Protein AF-A0A6A6N9H5-F1 (afdb_monomer_lite)

Foldseek 3Di:
DLVVVLVPDPDQDPVSLLVQLLVCLVVLVLVSSVVSCVVDPDQALSSLLSNLLSCLVNLNLVVSVVSVVVCVVVVHDHDLSSLLSNLSSLLVVLVVVSLVVSVVVCVVVVPDCAQSNLLSNLSNCLSNVNLVVSVVSLVVHPDHALSSLLSNLQSCLVNLVLVVSVVSVVVCVVVVHAHDLSSLLSNLSSCLSVLVLVVNVVSLVCCCVPRVHDDDPSSLLSNLLSCLSNLVLVVLLVSLVPDDPPALLSCLSSLVSSLVSCLVVVVLPVNVVSLVSCVVNVDLDPSSLVSNLSSCVVVVNVVSNVVSVVSNVVSVRDDFFDWDWDADPNDIDIDGDPDCPGPCSVVVVVVVCVVVCVVVVNDDPPPPDDDD

Radius of gyration: 25.63 Å; chains: 1; bounding box: 60×83×72 Å

Sequence (372 aa):
MARLIFEQLPSKNVICWTTMVSGYANCGELEEARELFERSPVRDVVMWTSMINGYVQFNRFDEAVALFREMQIRRVKPDKFIVVSLLTGCAQTGSLEQGKWIHGFMDENRIPIDCVVGTALIEMYAKCGCVEKALEIFYGLREKDTASWTSIICGLAMNGKTVTALELFSKMKQVGAKPDDITFIGVLSACSHGGLVKEGREFFNSMTKMYHIRPKLEHYGCLIDLLGRAGLLDEAEELIKKIPNEDNAILVPLYGSLLSACRIYKNVAIGKWVAKQLVKIGSSDSSVHTLLANIYASAEKWEDVTKVRRKMKDIGVKKLPGCSSIEVDSIIHEFFAGDPSHSEMGEIYSMLDRLAKPLLGLEKNEIEIEGC

pLDDT: mean 86.25, std 12.49, range [36.53, 98.44]

Structure (mmCIF, N/CA/C/O backbone):
data_AF-A0A6A6N9H5-F1
#
_entry.id   AF-A0A6A6N9H5-F1
#
loop_
_atom_site.group_PDB
_atom_site.id
_atom_site.type_symbol
_atom_site.label_atom_id
_atom_site.label_alt_id
_atom_site.label_comp_id
_atom_site.label_asym_id
_atom_site.label_entity_id
_atom_site.label_seq_id
_atom_site.pdbx_PDB_ins_code
_atom_site.Cartn_x
_atom_site.Cartn_y
_atom_site.Cartn_z
_atom_site.occupancy
_atom_site.B_iso_or_equiv
_atom_site.auth_seq_id
_atom_site.auth_comp_id
_atom_site.auth_asym_id
_atom_site.auth_atom_id
_atom_site.pdbx_PDB_model_num
ATOM 1 N N . MET A 1 1 ? -12.456 5.094 -32.633 1.00 76.00 1 MET A N 1
ATOM 2 C CA . MET A 1 1 ? -11.896 6.112 -33.556 1.00 76.00 1 MET A CA 1
ATOM 3 C C . MET A 1 1 ? -10.392 5.939 -33.769 1.00 76.00 1 ME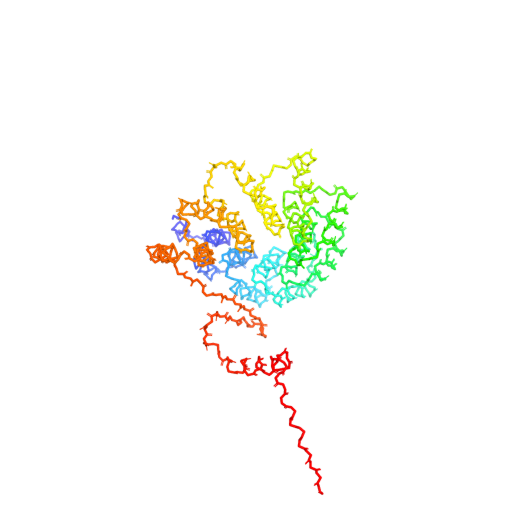T A C 1
ATOM 5 O O . MET A 1 1 ? -9.996 5.751 -34.909 1.00 76.00 1 MET A O 1
ATOM 9 N N . ALA A 1 2 ? -9.562 5.925 -32.714 1.00 83.00 2 ALA A N 1
ATOM 10 C CA . ALA A 1 2 ? -8.099 5.793 -32.838 1.00 83.00 2 ALA A CA 1
ATOM 11 C C . ALA A 1 2 ? -7.640 4.560 -33.647 1.00 83.00 2 ALA A C 1
ATOM 13 O O . ALA A 1 2 ? -6.830 4.700 -34.556 1.00 83.00 2 ALA A O 1
ATOM 14 N N . ARG A 1 3 ? -8.224 3.375 -33.406 1.00 87.25 3 ARG A N 1
ATOM 15 C CA . ARG A 1 3 ? -7.890 2.150 -34.160 1.00 87.25 3 ARG A CA 1
ATOM 16 C C . ARG A 1 3 ? -8.250 2.206 -35.639 1.00 87.25 3 ARG A C 1
ATOM 18 O O . ARG A 1 3 ? -7.471 1.748 -36.459 1.00 87.25 3 ARG A O 1
ATOM 25 N N . LEU A 1 4 ? -9.376 2.822 -35.995 1.00 86.25 4 LEU A N 1
ATOM 26 C CA . LEU A 1 4 ? -9.759 2.992 -37.401 1.00 86.25 4 LEU A CA 1
ATOM 27 C C . LEU A 1 4 ? -8.751 3.876 -38.144 1.00 86.25 4 LEU A C 1
ATOM 29 O O . LEU A 1 4 ? -8.313 3.518 -39.233 1.00 86.25 4 LEU A O 1
ATOM 33 N N . ILE A 1 5 ? -8.342 4.990 -37.527 1.00 86.25 5 ILE A N 1
ATOM 34 C CA . ILE A 1 5 ? -7.313 5.880 -38.083 1.00 86.25 5 ILE A CA 1
ATOM 35 C C . ILE A 1 5 ? -5.992 5.125 -38.217 1.00 86.25 5 ILE A C 1
ATOM 37 O O . ILE A 1 5 ? -5.362 5.178 -39.267 1.00 86.25 5 ILE A O 1
ATOM 41 N N . PHE A 1 6 ? -5.596 4.391 -37.174 1.00 89.38 6 PHE A N 1
ATOM 42 C CA . PHE A 1 6 ? -4.372 3.604 -37.175 1.00 89.38 6 PHE A CA 1
ATOM 43 C C . PHE A 1 6 ? -4.346 2.589 -38.322 1.00 89.38 6 PHE A C 1
ATOM 45 O O . PHE A 1 6 ? -3.386 2.574 -39.090 1.00 89.38 6 PHE A O 1
ATOM 52 N N . GLU A 1 7 ? -5.400 1.788 -38.495 1.00 90.31 7 GLU A N 1
ATOM 53 C CA . GLU A 1 7 ? -5.471 0.792 -39.571 1.00 90.31 7 GLU A CA 1
ATOM 54 C C . GLU A 1 7 ? -5.370 1.438 -40.961 1.00 90.31 7 GLU A C 1
ATOM 56 O O . GLU A 1 7 ? -4.665 0.910 -41.820 1.00 90.31 7 GLU A O 1
ATOM 61 N N . GLN A 1 8 ? -5.947 2.629 -41.145 1.00 89.62 8 GLN A N 1
ATOM 62 C CA . GLN A 1 8 ? -5.904 3.391 -42.399 1.00 89.62 8 GLN A CA 1
ATOM 63 C C . GLN A 1 8 ? -4.557 4.082 -42.686 1.00 89.62 8 GLN A C 1
ATOM 65 O O . GLN A 1 8 ? -4.367 4.590 -43.792 1.00 89.62 8 GLN A O 1
ATOM 70 N N . LEU A 1 9 ? -3.605 4.108 -41.741 1.00 85.75 9 LEU A N 1
ATOM 71 C CA . LEU A 1 9 ? -2.301 4.734 -41.975 1.00 85.75 9 LEU A CA 1
ATOM 72 C C . LEU A 1 9 ? -1.515 3.988 -43.071 1.00 85.75 9 LEU A C 1
ATOM 74 O O . LEU A 1 9 ? -1.264 2.786 -42.901 1.00 85.75 9 LEU A O 1
ATOM 78 N N . PRO A 1 10 ? -1.048 4.687 -44.130 1.00 81.56 10 PRO A N 1
ATOM 79 C CA . PRO A 1 10 ? -0.308 4.082 -45.241 1.00 81.56 10 PRO A CA 1
ATOM 80 C C . PRO A 1 10 ? 1.071 3.554 -44.820 1.00 81.56 10 PRO A C 1
ATOM 82 O O . PRO A 1 10 ? 1.576 2.599 -45.401 1.00 81.56 10 PRO A O 1
ATOM 85 N N . SER A 1 11 ? 1.664 4.132 -43.773 1.00 84.31 11 SER A N 1
ATOM 86 C CA . SER A 1 11 ? 2.881 3.636 -43.131 1.00 84.31 11 SER A CA 1
ATOM 87 C C . SER A 1 11 ? 2.769 3.800 -41.618 1.00 84.31 11 SER A C 1
ATOM 89 O O . SER A 1 11 ? 2.516 4.905 -41.137 1.00 84.31 11 SER A O 1
ATOM 91 N N . LYS A 1 12 ? 2.981 2.718 -40.865 1.00 88.44 12 LYS A N 1
ATOM 92 C CA . LYS A 1 12 ? 2.949 2.710 -39.396 1.00 88.44 12 LYS A CA 1
ATOM 93 C C . LYS A 1 12 ? 4.383 2.603 -38.881 1.00 88.44 12 LYS A C 1
ATOM 95 O O . LYS A 1 12 ? 5.032 1.583 -39.103 1.00 88.44 12 LYS A O 1
ATOM 100 N N . ASN A 1 13 ? 4.888 3.649 -38.232 1.00 86.44 13 ASN A N 1
ATOM 101 C CA . ASN A 1 13 ? 6.206 3.612 -37.592 1.00 86.44 13 ASN A CA 1
ATOM 102 C C . ASN A 1 13 ? 6.103 3.061 -36.156 1.00 86.44 13 ASN A C 1
ATOM 104 O O . ASN A 1 13 ? 5.001 2.858 -35.646 1.00 86.44 13 ASN A O 1
ATOM 108 N N . VAL A 1 14 ? 7.247 2.819 -35.506 1.00 86.44 14 VAL A N 1
ATOM 109 C CA . VAL A 1 14 ? 7.307 2.252 -34.142 1.00 86.44 14 VAL A CA 1
ATOM 110 C C . VAL A 1 14 ? 6.479 3.074 -33.152 1.00 86.44 14 VAL A C 1
ATOM 112 O O . VAL A 1 14 ? 5.716 2.505 -32.383 1.00 86.44 14 VAL A O 1
ATOM 115 N N . ILE A 1 15 ? 6.537 4.406 -33.244 1.00 87.81 15 ILE A N 1
ATOM 116 C CA . ILE A 1 15 ? 5.795 5.314 -32.358 1.00 87.81 15 ILE A CA 1
ATOM 117 C C . ILE A 1 15 ? 4.285 5.095 -32.492 1.00 87.81 15 ILE A C 1
ATOM 119 O O . ILE A 1 15 ? 3.606 4.997 -31.477 1.00 87.81 15 ILE A O 1
ATOM 123 N N . CYS A 1 16 ? 3.753 4.958 -33.714 1.00 90.25 16 CYS A N 1
ATOM 124 C CA . CYS A 1 16 ? 2.329 4.683 -33.919 1.00 90.25 16 CYS A CA 1
ATOM 125 C C . CYS A 1 16 ? 1.892 3.391 -33.214 1.00 90.25 16 CYS A C 1
ATOM 127 O O . CYS A 1 16 ? 0.847 3.379 -32.567 1.00 90.25 16 CYS A O 1
ATOM 129 N N . TRP A 1 17 ? 2.686 2.320 -33.320 1.00 92.44 17 TRP A N 1
ATOM 130 C CA . TRP A 1 17 ? 2.404 1.059 -32.630 1.00 92.44 17 TRP A CA 1
ATOM 131 C C . TRP A 1 17 ? 2.469 1.232 -31.113 1.00 92.44 17 TRP A C 1
ATOM 133 O O . TRP A 1 17 ? 1.520 0.868 -30.422 1.00 92.44 17 TRP A O 1
ATOM 143 N N . THR A 1 18 ? 3.545 1.836 -30.600 1.00 91.62 18 THR A N 1
ATOM 144 C CA . THR A 1 18 ? 3.744 2.048 -29.161 1.00 91.62 18 THR A CA 1
ATOM 145 C C . THR A 1 18 ? 2.614 2.892 -28.576 1.00 91.62 18 THR A C 1
ATOM 147 O O . THR A 1 18 ? 2.020 2.490 -27.586 1.00 91.62 18 THR A O 1
ATOM 150 N N . THR A 1 19 ? 2.221 3.996 -29.219 1.00 92.62 19 THR A N 1
ATOM 151 C CA . THR A 1 19 ? 1.108 4.842 -28.755 1.00 92.62 19 THR A CA 1
ATOM 152 C C . THR A 1 19 ? -0.220 4.088 -28.699 1.00 92.62 19 THR A C 1
ATOM 154 O O . THR A 1 19 ? -0.965 4.252 -27.736 1.00 92.62 19 THR A O 1
ATOM 157 N N . MET A 1 20 ? -0.524 3.255 -29.700 1.00 94.00 20 MET A N 1
ATOM 158 C CA . MET A 1 20 ? -1.761 2.471 -29.700 1.00 94.00 20 MET A CA 1
ATOM 159 C C . MET A 1 20 ? -1.765 1.415 -28.592 1.00 94.00 20 MET A C 1
ATOM 161 O O . MET A 1 20 ? -2.751 1.308 -27.866 1.00 94.00 20 MET A O 1
ATOM 165 N N . VAL A 1 21 ? -0.659 0.682 -28.431 1.00 95.00 21 VAL A N 1
ATOM 166 C CA . VAL A 1 21 ? -0.503 -0.326 -27.372 1.00 95.00 21 VAL A CA 1
ATOM 167 C C . VAL A 1 21 ? -0.604 0.321 -25.992 1.00 95.00 21 VAL A C 1
ATOM 169 O O . VAL A 1 21 ? -1.415 -0.117 -25.183 1.00 95.00 21 VAL A O 1
ATOM 172 N N . SER A 1 22 ? 0.144 1.399 -25.731 1.00 92.88 22 SER A N 1
ATOM 173 C CA . SER A 1 22 ? 0.077 2.125 -24.457 1.00 92.88 22 SER A CA 1
ATOM 174 C C . SER A 1 22 ? -1.321 2.678 -24.186 1.00 92.88 22 SER A C 1
ATOM 176 O O . SER A 1 22 ? -1.794 2.612 -23.057 1.00 92.88 22 SER A O 1
ATOM 178 N N . GLY A 1 23 ? -1.998 3.208 -25.210 1.00 92.69 23 GLY A N 1
ATOM 179 C CA . GLY A 1 23 ? -3.358 3.729 -25.084 1.00 92.69 23 GLY A CA 1
ATOM 180 C C . GLY A 1 23 ? -4.351 2.656 -24.644 1.00 92.69 23 GLY A C 1
ATOM 181 O O . GLY A 1 23 ? -5.069 2.860 -23.670 1.00 92.69 23 GLY A O 1
ATOM 182 N N . TYR A 1 24 ? -4.355 1.503 -25.316 1.00 94.56 24 TYR A N 1
ATOM 183 C CA . TYR A 1 24 ? -5.229 0.389 -24.943 1.00 94.56 24 TYR A CA 1
ATOM 184 C C . TYR A 1 24 ? -4.868 -0.213 -23.581 1.00 94.56 24 TYR A C 1
ATOM 186 O O . TYR A 1 24 ? -5.762 -0.428 -22.763 1.00 94.56 24 TYR A O 1
ATOM 194 N N . ALA A 1 25 ? -3.573 -0.401 -23.297 1.00 93.69 25 ALA A N 1
ATOM 195 C CA . ALA A 1 25 ? -3.105 -0.939 -22.022 1.00 93.69 25 ALA A CA 1
ATOM 196 C C . ALA A 1 25 ? -3.532 -0.061 -20.835 1.00 93.69 25 ALA A C 1
ATOM 198 O O . ALA A 1 25 ? -4.065 -0.571 -19.854 1.00 93.69 25 ALA A O 1
ATOM 199 N N . ASN A 1 26 ? -3.391 1.263 -20.956 1.00 91.31 26 ASN A N 1
ATOM 200 C CA . ASN A 1 26 ? -3.794 2.215 -19.916 1.00 91.31 26 ASN A CA 1
ATOM 201 C C . ASN A 1 26 ? -5.320 2.294 -19.720 1.00 91.31 26 ASN A C 1
ATOM 203 O O . ASN A 1 26 ? -5.779 2.743 -18.671 1.00 91.31 26 ASN A O 1
ATOM 207 N N . CYS A 1 27 ? -6.107 1.880 -20.719 1.00 92.00 27 CYS A N 1
ATOM 208 C CA . CYS A 1 27 ? -7.568 1.816 -20.640 1.00 92.00 27 CYS A CA 1
ATOM 209 C C . CYS A 1 27 ? -8.100 0.476 -20.105 1.00 92.00 27 CYS A C 1
ATOM 211 O O . CYS A 1 27 ? -9.305 0.363 -19.905 1.00 92.00 27 CYS A O 1
ATOM 213 N N . GLY A 1 28 ? -7.240 -0.521 -19.873 1.00 91.44 28 GLY A N 1
ATOM 214 C CA . GLY A 1 28 ? -7.653 -1.858 -19.427 1.00 91.44 28 GLY A CA 1
ATOM 215 C C . GLY A 1 28 ? -8.152 -2.778 -20.538 1.00 91.44 28 GLY A C 1
ATOM 216 O O . GLY A 1 28 ? -8.535 -3.910 -20.264 1.00 91.44 28 GLY A O 1
ATOM 217 N N . GLU A 1 29 ? -8.086 -2.334 -21.792 1.00 94.50 29 GLU A N 1
ATOM 218 C CA . GLU A 1 29 ? -8.414 -3.125 -22.983 1.00 94.50 29 GLU A CA 1
ATOM 219 C C . GLU A 1 29 ? -7.196 -3.986 -23.372 1.00 94.50 29 GLU A C 1
ATOM 221 O O . GLU A 1 29 ? -6.547 -3.788 -24.405 1.00 94.50 29 GLU A O 1
ATOM 226 N N . LEU A 1 30 ? -6.810 -4.889 -22.470 1.00 95.25 30 LEU A N 1
ATOM 227 C CA . LEU A 1 30 ? -5.521 -5.584 -22.509 1.00 95.25 30 LEU A CA 1
ATOM 228 C C . LEU A 1 30 ? -5.409 -6.590 -23.655 1.00 95.25 30 LEU A C 1
ATOM 230 O O . LEU A 1 30 ? -4.321 -6.786 -24.191 1.00 95.25 30 LEU A O 1
ATOM 234 N N . GLU A 1 31 ? -6.518 -7.190 -24.065 1.00 95.44 31 GLU A N 1
ATOM 235 C CA . GLU A 1 31 ? -6.606 -8.096 -25.208 1.00 95.44 31 GLU A CA 1
ATOM 236 C C . GLU A 1 31 ? -6.250 -7.358 -26.500 1.00 95.44 31 GLU A C 1
ATOM 238 O O . GLU A 1 31 ? -5.455 -7.844 -27.304 1.00 95.44 31 GLU A O 1
ATOM 243 N N . GLU A 1 32 ? -6.775 -6.144 -26.660 1.00 94.44 32 GLU A N 1
ATOM 244 C CA . GLU A 1 32 ? -6.525 -5.304 -27.830 1.00 94.44 32 GLU A CA 1
ATOM 245 C C . GLU A 1 32 ? -5.111 -4.733 -27.830 1.00 94.44 32 GLU A C 1
ATOM 247 O O . GLU A 1 32 ? -4.435 -4.694 -28.865 1.00 94.44 32 GLU A O 1
ATOM 252 N N . ALA A 1 33 ? -4.623 -4.352 -26.648 1.00 95.75 33 ALA A N 1
ATOM 253 C CA . ALA A 1 33 ? -3.230 -3.981 -26.464 1.00 95.75 33 ALA A CA 1
ATOM 254 C C . ALA A 1 33 ? -2.297 -5.148 -26.831 1.00 95.75 33 ALA A C 1
ATOM 256 O O . ALA A 1 33 ? -1.319 -4.944 -27.555 1.00 95.75 33 ALA A O 1
ATOM 257 N N . ARG A 1 34 ? -2.622 -6.379 -26.405 1.00 96.25 34 ARG A N 1
ATOM 258 C CA . ARG A 1 34 ? -1.835 -7.584 -26.696 1.00 96.25 34 ARG A CA 1
ATOM 259 C C . ARG A 1 34 ? -1.878 -7.956 -28.174 1.00 96.25 34 ARG A C 1
ATOM 261 O O . ARG A 1 34 ? -0.832 -8.283 -28.726 1.00 96.25 34 ARG A O 1
ATOM 268 N N . GLU A 1 35 ? -3.026 -7.863 -28.838 1.00 95.94 35 GLU A N 1
ATOM 269 C CA . GLU A 1 35 ? -3.120 -8.101 -30.284 1.00 95.94 35 GLU A CA 1
ATOM 270 C C . GLU A 1 35 ? -2.196 -7.149 -31.059 1.00 95.94 35 GLU A C 1
ATOM 272 O O . GLU A 1 35 ? -1.401 -7.580 -31.898 1.00 95.94 35 GLU A O 1
ATOM 277 N N . LEU A 1 36 ? -2.257 -5.848 -30.759 1.00 93.81 36 LEU A N 1
ATOM 278 C CA . LEU A 1 36 ? -1.428 -4.840 -31.425 1.00 93.81 36 LEU A CA 1
ATOM 279 C C . LEU A 1 36 ? 0.055 -4.989 -31.085 1.00 93.81 36 LEU A C 1
ATOM 281 O O . LEU A 1 36 ? 0.904 -4.807 -31.959 1.00 93.81 36 LEU A O 1
ATOM 285 N N . PHE A 1 37 ? 0.366 -5.364 -29.845 1.00 95.06 37 PHE A N 1
ATOM 286 C CA . PHE A 1 37 ? 1.715 -5.718 -29.424 1.00 95.06 37 PHE A CA 1
ATOM 287 C C . PHE A 1 37 ? 2.270 -6.866 -30.271 1.00 95.06 37 PHE A C 1
ATOM 289 O O . PHE A 1 37 ? 3.400 -6.786 -30.757 1.00 95.06 37 PHE A O 1
ATOM 296 N N . GLU A 1 38 ? 1.470 -7.912 -30.504 1.00 94.50 38 GLU A N 1
ATOM 297 C CA . GLU A 1 38 ? 1.909 -9.061 -31.292 1.00 94.50 38 GLU A CA 1
ATOM 298 C C . GLU A 1 38 ? 2.058 -8.759 -32.784 1.00 94.50 38 GLU A C 1
ATOM 300 O O . GLU A 1 38 ? 3.001 -9.230 -33.430 1.00 94.50 38 GLU A O 1
ATOM 305 N N . ARG A 1 39 ? 1.165 -7.924 -33.321 1.00 93.44 39 ARG A N 1
ATOM 306 C CA . ARG A 1 39 ? 1.202 -7.463 -34.716 1.00 93.44 39 ARG A CA 1
ATOM 307 C C . ARG A 1 39 ? 2.342 -6.484 -34.997 1.00 93.44 39 ARG A C 1
ATOM 309 O O . ARG A 1 39 ? 2.701 -6.308 -36.163 1.00 93.44 39 ARG A O 1
ATOM 316 N N . SER A 1 40 ? 2.907 -5.847 -33.971 1.00 90.88 40 SER A N 1
ATOM 317 C CA . SER A 1 40 ? 3.970 -4.866 -34.167 1.00 90.88 40 SER A CA 1
ATOM 318 C C . SER A 1 40 ? 5.238 -5.517 -34.746 1.00 90.88 40 SER A C 1
ATOM 320 O O . SER A 1 40 ? 5.764 -6.475 -34.166 1.00 90.88 40 SER A O 1
ATOM 322 N N . PRO A 1 41 ? 5.804 -4.984 -35.847 1.00 87.38 41 PRO A N 1
ATOM 323 C CA . PRO A 1 41 ? 7.046 -5.499 -36.419 1.00 87.38 41 PRO A CA 1
ATOM 324 C C . PRO A 1 41 ? 8.266 -5.202 -35.534 1.00 87.38 41 PRO A C 1
ATOM 326 O O . PRO A 1 41 ? 9.257 -5.925 -35.588 1.00 87.38 41 PRO A O 1
ATOM 329 N N . VAL A 1 42 ? 8.200 -4.149 -34.711 1.00 86.00 42 VAL A N 1
ATOM 330 C CA . VAL A 1 42 ? 9.271 -3.735 -33.798 1.00 86.00 42 VAL A CA 1
ATOM 331 C C . VAL A 1 42 ? 8.655 -3.404 -32.444 1.00 86.00 42 VAL A C 1
ATOM 333 O O . VAL A 1 42 ? 7.814 -2.515 -32.334 1.00 86.00 42 VAL A O 1
ATOM 336 N N . ARG A 1 43 ? 9.082 -4.123 -31.406 1.00 90.31 43 ARG A N 1
ATOM 337 C CA . ARG A 1 43 ? 8.655 -3.900 -30.019 1.00 90.31 43 ARG A CA 1
ATOM 338 C C . ARG A 1 43 ? 9.807 -3.233 -29.275 1.00 90.31 43 ARG A C 1
ATOM 340 O O . ARG A 1 43 ? 10.773 -3.907 -28.914 1.00 90.31 43 ARG A O 1
ATOM 347 N N . ASP A 1 44 ? 9.740 -1.915 -29.123 1.00 87.25 44 ASP A N 1
ATOM 348 C CA . ASP A 1 44 ? 10.717 -1.165 -28.335 1.00 87.25 44 ASP A CA 1
ATOM 349 C C . ASP A 1 44 ? 10.463 -1.328 -26.829 1.00 87.25 44 ASP A C 1
ATOM 351 O O . ASP A 1 44 ? 9.417 -1.825 -26.409 1.00 87.25 44 ASP A O 1
ATOM 355 N N . VAL A 1 45 ? 11.436 -0.932 -26.001 1.00 89.75 45 VAL A N 1
ATOM 356 C CA . VAL A 1 45 ? 11.352 -1.072 -24.534 1.00 89.75 45 VAL A CA 1
ATOM 357 C C . VAL A 1 45 ? 10.086 -0.409 -23.988 1.00 89.75 45 VAL A C 1
ATOM 359 O O . VAL A 1 45 ? 9.427 -0.988 -23.137 1.00 89.75 45 VAL A O 1
ATOM 362 N N . VAL A 1 46 ? 9.688 0.745 -24.535 1.00 90.19 46 VAL A N 1
ATOM 363 C CA . VAL A 1 46 ? 8.491 1.484 -24.104 1.00 90.19 46 VAL A CA 1
ATOM 364 C C . VAL A 1 46 ? 7.215 0.664 -24.309 1.00 90.19 46 VAL A C 1
ATOM 366 O O . VAL A 1 46 ? 6.335 0.663 -23.445 1.00 90.19 46 VAL A O 1
ATOM 369 N N . MET A 1 47 ? 7.112 -0.065 -25.422 1.00 92.06 47 MET A N 1
ATOM 370 C CA . MET A 1 47 ? 5.983 -0.949 -25.695 1.00 92.06 47 MET A CA 1
ATOM 371 C C . MET A 1 47 ? 5.934 -2.142 -24.725 1.00 92.06 47 MET A C 1
ATOM 373 O O . MET A 1 47 ? 4.857 -2.466 -24.224 1.00 92.06 47 MET A O 1
ATOM 377 N N . TRP A 1 48 ? 7.085 -2.754 -24.407 1.00 94.62 48 TRP A N 1
ATOM 378 C CA . TRP A 1 48 ? 7.180 -3.800 -23.373 1.00 94.62 48 TRP A CA 1
ATOM 379 C C . TRP A 1 48 ? 6.760 -3.271 -22.000 1.00 94.62 48 TRP A C 1
ATOM 381 O O . TRP A 1 48 ? 5.900 -3.871 -21.357 1.00 94.62 48 TRP A O 1
ATOM 391 N N . THR A 1 49 ? 7.305 -2.121 -21.587 1.00 93.62 49 THR A N 1
ATOM 392 C CA . THR A 1 49 ? 6.961 -1.456 -20.323 1.00 93.62 49 THR A CA 1
ATOM 393 C C . THR A 1 49 ? 5.464 -1.172 -20.246 1.00 93.62 49 THR A C 1
ATOM 395 O O . THR A 1 49 ? 4.835 -1.471 -19.239 1.00 93.62 49 THR A O 1
ATOM 398 N N . SER A 1 50 ? 4.861 -0.665 -21.323 1.00 93.62 50 SER A N 1
ATOM 399 C CA . SER A 1 50 ? 3.426 -0.352 -21.349 1.00 93.62 50 SER A CA 1
ATOM 400 C C . SER A 1 50 ? 2.552 -1.590 -21.150 1.00 93.62 50 SER A C 1
ATOM 402 O O . SER A 1 50 ? 1.598 -1.545 -20.378 1.00 93.62 50 SER A O 1
ATOM 404 N N . MET A 1 51 ? 2.889 -2.703 -21.808 1.00 95.75 51 MET A N 1
ATOM 405 C CA . MET A 1 51 ? 2.140 -3.951 -21.651 1.00 95.75 51 MET A CA 1
ATOM 406 C C . MET A 1 51 ? 2.302 -4.558 -20.258 1.00 95.75 51 MET A C 1
ATOM 408 O O . MET A 1 51 ? 1.306 -4.940 -19.650 1.00 95.75 51 MET A O 1
ATOM 412 N N . ILE A 1 52 ? 3.532 -4.632 -19.738 1.00 95.81 52 ILE A N 1
ATOM 413 C CA . ILE A 1 52 ? 3.801 -5.170 -18.395 1.00 95.81 52 ILE A CA 1
ATOM 414 C C . ILE A 1 52 ? 3.076 -4.331 -17.336 1.00 95.81 52 ILE A C 1
ATOM 416 O O . ILE A 1 52 ? 2.398 -4.887 -16.475 1.00 95.81 52 ILE A O 1
ATOM 420 N N . ASN A 1 53 ? 3.152 -3.001 -17.432 1.00 94.00 53 ASN A N 1
ATOM 421 C CA . ASN A 1 53 ? 2.473 -2.099 -16.503 1.00 94.00 53 ASN A CA 1
ATOM 422 C C . ASN A 1 53 ? 0.953 -2.249 -16.579 1.00 94.00 53 ASN A C 1
ATOM 424 O O . ASN A 1 53 ? 0.306 -2.298 -15.537 1.00 94.00 53 ASN A O 1
ATOM 428 N N . GLY A 1 54 ? 0.394 -2.365 -17.789 1.00 94.44 54 GLY A N 1
ATOM 429 C CA . GLY A 1 54 ? -1.031 -2.628 -17.983 1.00 94.44 54 GLY A CA 1
ATOM 430 C C . GLY A 1 54 ? -1.463 -3.927 -17.302 1.00 94.44 54 GLY A C 1
ATOM 431 O O . GLY A 1 54 ? -2.415 -3.928 -16.529 1.00 94.44 54 GLY A O 1
ATOM 432 N N . TYR A 1 55 ? -0.729 -5.023 -17.502 1.00 95.56 55 TYR A N 1
ATOM 433 C CA . TYR A 1 55 ? -1.040 -6.287 -16.832 1.00 95.56 55 TYR A CA 1
ATOM 434 C C . TYR A 1 55 ? -1.008 -6.172 -15.302 1.00 95.56 55 TYR A C 1
ATOM 436 O O . TYR A 1 55 ? -1.957 -6.595 -14.646 1.00 95.56 55 TYR A O 1
ATOM 444 N N . VAL A 1 56 ? 0.025 -5.545 -14.728 1.00 94.06 56 VAL A N 1
ATOM 445 C CA . VAL A 1 56 ? 0.105 -5.328 -13.273 1.00 94.06 56 VAL A CA 1
ATOM 446 C C . VAL A 1 56 ? -1.057 -4.461 -12.776 1.00 94.06 56 VAL A C 1
ATOM 448 O O . VAL A 1 56 ? -1.726 -4.823 -11.814 1.00 94.06 56 VAL A O 1
ATOM 451 N N . GLN A 1 57 ? -1.345 -3.344 -13.450 1.00 92.31 57 GLN A N 1
ATOM 452 C CA . GLN A 1 57 ? -2.388 -2.393 -13.050 1.00 92.31 57 GLN A CA 1
ATOM 453 C C . GLN A 1 57 ? -3.783 -3.030 -12.974 1.00 92.31 57 GLN A C 1
ATOM 455 O O . GLN A 1 57 ? -4.590 -2.639 -12.130 1.00 92.31 57 GLN A O 1
ATOM 460 N N . PHE A 1 58 ? -4.069 -4.002 -13.840 1.00 91.12 58 PHE A N 1
ATOM 461 C CA . PHE A 1 58 ? -5.355 -4.698 -13.894 1.00 91.12 58 PHE A CA 1
ATOM 462 C C . PHE A 1 58 ? -5.303 -6.102 -13.265 1.00 91.12 58 PHE A C 1
ATOM 464 O O . PHE A 1 58 ? -6.108 -6.961 -13.619 1.00 91.12 58 PHE A O 1
ATOM 471 N N . ASN A 1 59 ? -4.394 -6.327 -12.304 1.00 87.75 59 ASN A N 1
ATOM 472 C CA . ASN A 1 59 ? -4.273 -7.556 -11.503 1.00 87.75 59 ASN A CA 1
ATOM 473 C C . ASN A 1 59 ? -4.051 -8.845 -12.322 1.00 87.75 59 ASN A C 1
ATOM 475 O O . ASN A 1 59 ? -4.454 -9.928 -11.905 1.00 87.75 59 ASN A O 1
ATOM 479 N N . ARG A 1 60 ? -3.394 -8.742 -13.479 1.00 89.81 60 ARG A N 1
ATOM 480 C CA . ARG A 1 60 ? -3.017 -9.861 -14.362 1.00 89.81 60 ARG A CA 1
ATOM 481 C C . ARG A 1 60 ? -1.524 -10.155 -14.243 1.00 89.81 60 ARG A C 1
ATOM 483 O O . ARG A 1 60 ? -0.752 -10.038 -15.194 1.00 89.81 60 ARG A O 1
ATOM 490 N N . PHE A 1 61 ? -1.089 -10.415 -13.011 1.00 90.81 61 PHE A N 1
ATOM 491 C CA . PHE A 1 61 ? 0.332 -10.472 -12.671 1.00 90.81 61 PHE A CA 1
ATOM 492 C C . PHE A 1 61 ? 1.066 -11.634 -13.358 1.00 90.81 61 PHE A C 1
ATOM 494 O O . PHE A 1 61 ? 2.196 -11.455 -13.816 1.00 90.81 61 PHE A O 1
ATOM 501 N N . ASP A 1 62 ? 0.412 -12.784 -13.518 1.00 88.50 62 ASP A N 1
ATOM 502 C CA . ASP A 1 62 ? 0.998 -13.939 -14.202 1.00 88.50 62 ASP A CA 1
ATOM 503 C C . ASP A 1 62 ? 1.331 -13.620 -15.666 1.00 88.50 62 ASP A C 1
ATOM 505 O O . ASP A 1 62 ? 2.422 -13.944 -16.147 1.00 88.50 62 ASP A O 1
ATOM 509 N N . GLU A 1 63 ? 0.450 -12.900 -16.371 1.00 93.50 63 GLU A N 1
ATOM 510 C CA . GLU A 1 63 ? 0.730 -12.427 -17.727 1.00 93.50 63 GLU A CA 1
ATOM 511 C C . GLU A 1 63 ? 1.863 -11.396 -17.772 1.00 93.50 63 GLU A C 1
ATOM 513 O O . GLU A 1 63 ? 2.661 -11.411 -18.716 1.00 93.50 63 GLU A O 1
ATOM 518 N N . ALA A 1 64 ? 1.984 -10.539 -16.752 1.00 94.62 64 ALA A N 1
ATOM 519 C CA . ALA A 1 64 ? 3.094 -9.595 -16.634 1.00 94.62 64 ALA A CA 1
ATOM 520 C C . ALA A 1 64 ? 4.443 -10.326 -16.507 1.00 94.62 64 ALA A C 1
ATOM 522 O O . ALA A 1 64 ? 5.394 -10.008 -17.227 1.00 94.62 64 ALA A O 1
ATOM 523 N N . VAL A 1 65 ? 4.520 -11.343 -15.640 1.00 92.69 65 VAL A N 1
ATOM 524 C CA . VAL A 1 65 ? 5.726 -12.163 -15.442 1.00 92.69 65 VAL A CA 1
ATOM 525 C C . VAL A 1 65 ? 6.044 -12.984 -16.691 1.00 92.69 65 VAL A C 1
ATOM 527 O O . VAL A 1 65 ? 7.204 -13.048 -17.105 1.00 92.69 65 VAL A O 1
ATOM 530 N N . ALA A 1 66 ? 5.036 -13.578 -17.336 1.00 93.69 66 ALA A N 1
ATOM 531 C CA . ALA A 1 66 ? 5.218 -14.318 -18.582 1.00 93.69 66 ALA A CA 1
ATOM 532 C C . ALA A 1 66 ? 5.772 -13.419 -19.699 1.00 93.69 66 ALA A C 1
ATOM 534 O O . ALA A 1 66 ? 6.728 -13.797 -20.383 1.00 93.69 66 ALA A O 1
ATOM 535 N N . LEU A 1 67 ? 5.230 -12.205 -19.846 1.00 95.00 67 LEU A N 1
ATOM 536 C CA . LEU A 1 67 ? 5.712 -11.244 -20.834 1.00 95.00 67 LEU A CA 1
ATOM 537 C C . LEU A 1 67 ? 7.131 -10.755 -20.507 1.00 95.00 67 LEU A C 1
ATOM 539 O O . LEU A 1 67 ? 7.957 -10.604 -21.407 1.00 95.00 67 LEU A O 1
ATOM 543 N N . PHE A 1 68 ? 7.457 -10.564 -19.229 1.00 94.88 68 PHE A N 1
ATOM 544 C CA . PHE A 1 68 ? 8.814 -10.220 -18.812 1.00 94.88 68 PHE A CA 1
ATOM 545 C C . PHE A 1 68 ? 9.826 -11.336 -19.118 1.00 94.88 68 PHE A C 1
ATOM 547 O O . PHE A 1 68 ? 10.913 -11.059 -19.628 1.00 94.88 68 PHE A O 1
ATOM 554 N N . ARG A 1 69 ? 9.463 -12.607 -18.907 1.00 92.88 69 ARG A N 1
ATOM 555 C CA . ARG A 1 69 ? 10.291 -13.754 -19.324 1.00 92.88 69 ARG A CA 1
ATOM 556 C C . ARG A 1 69 ? 10.502 -13.772 -20.839 1.00 92.88 69 ARG A C 1
ATOM 558 O O . ARG A 1 69 ? 11.619 -13.994 -21.304 1.00 92.88 69 ARG A O 1
ATOM 565 N N . GLU A 1 70 ? 9.464 -13.483 -21.624 1.00 93.88 70 GLU A N 1
ATOM 566 C CA . GLU A 1 70 ? 9.587 -13.364 -23.083 1.00 93.88 70 GLU A CA 1
ATOM 567 C C . GLU A 1 70 ? 10.558 -12.238 -23.486 1.00 93.88 70 GLU A C 1
ATOM 569 O O . GLU A 1 70 ? 11.421 -12.430 -24.349 1.00 93.88 70 GLU A O 1
ATOM 574 N N . MET A 1 71 ? 10.468 -11.081 -22.824 1.00 92.69 71 MET A N 1
ATOM 575 C CA . MET A 1 71 ? 11.374 -9.947 -23.021 1.00 92.69 71 MET A CA 1
ATOM 576 C C . MET A 1 71 ? 12.842 -10.342 -22.789 1.00 92.69 71 MET A C 1
ATOM 578 O O . MET A 1 71 ? 13.716 -10.001 -23.595 1.00 92.69 71 MET A O 1
ATOM 582 N N . GLN A 1 72 ? 13.104 -11.108 -21.723 1.00 90.12 72 GLN A N 1
ATOM 583 C CA . GLN A 1 72 ? 14.432 -11.628 -21.386 1.00 90.12 72 GLN A CA 1
ATOM 584 C C . GLN A 1 72 ? 14.952 -12.611 -22.445 1.00 90.12 72 GLN A C 1
ATOM 586 O O . GLN A 1 72 ? 16.095 -12.482 -22.887 1.00 90.12 72 GLN A O 1
ATOM 591 N N . ILE A 1 73 ? 14.115 -13.546 -22.916 1.00 91.19 73 ILE A N 1
ATOM 592 C CA . ILE A 1 73 ? 14.474 -14.503 -23.982 1.00 91.19 73 ILE A CA 1
ATOM 593 C C . ILE A 1 73 ? 14.863 -13.761 -25.268 1.00 91.19 73 ILE A C 1
ATOM 595 O O . ILE A 1 73 ? 15.842 -14.116 -25.929 1.00 91.19 73 ILE A O 1
ATOM 599 N N . ARG A 1 74 ? 14.148 -12.678 -25.594 1.00 90.25 74 ARG A N 1
ATOM 600 C CA . ARG A 1 74 ? 14.444 -11.801 -26.739 1.00 90.25 74 ARG A CA 1
ATOM 601 C C . ARG A 1 74 ? 15.632 -10.858 -26.507 1.00 90.25 74 ARG A C 1
ATOM 603 O O . ARG A 1 74 ? 15.967 -10.083 -27.401 1.00 90.25 74 ARG A O 1
ATOM 610 N N . ARG A 1 75 ? 16.284 -10.931 -25.340 1.00 88.94 75 ARG A N 1
ATOM 611 C CA . ARG A 1 75 ? 17.440 -10.112 -24.934 1.00 88.94 75 ARG A CA 1
ATOM 612 C C . ARG A 1 75 ? 17.171 -8.607 -24.987 1.00 88.94 75 ARG A C 1
ATOM 614 O O . ARG A 1 75 ? 18.091 -7.816 -25.202 1.00 88.94 75 ARG A O 1
ATOM 621 N N . VAL A 1 76 ? 15.919 -8.200 -24.784 1.00 88.38 76 VAL A N 1
ATOM 622 C CA . VAL A 1 76 ? 15.571 -6.785 -24.650 1.00 88.38 76 VAL A CA 1
ATOM 623 C C . VAL A 1 76 ? 15.877 -6.379 -23.214 1.00 88.38 76 VAL A C 1
ATOM 625 O O . VAL A 1 76 ? 15.326 -6.944 -22.272 1.00 88.38 76 VAL A O 1
ATOM 628 N N . LYS A 1 77 ? 16.788 -5.420 -23.032 1.00 86.19 77 LYS A N 1
ATOM 629 C CA . LYS A 1 77 ? 17.193 -4.977 -21.696 1.00 86.19 77 LYS A CA 1
ATOM 630 C C . LYS A 1 77 ? 16.030 -4.229 -21.028 1.00 86.19 77 LYS A C 1
ATOM 632 O O . LYS A 1 77 ? 15.611 -3.208 -21.578 1.00 86.19 77 LYS A O 1
ATOM 637 N N . PRO A 1 78 ? 15.525 -4.689 -19.871 1.00 86.62 78 PRO A N 1
ATOM 638 C CA . PRO A 1 78 ? 14.497 -3.956 -19.155 1.00 86.62 78 PRO A CA 1
ATOM 639 C C . PRO A 1 78 ? 15.058 -2.659 -18.583 1.00 86.62 78 PRO A C 1
ATOM 641 O O . PRO A 1 78 ? 16.224 -2.582 -18.178 1.00 86.62 78 PRO A O 1
ATOM 644 N N . ASP A 1 79 ? 14.215 -1.635 -18.557 1.00 83.19 79 ASP A N 1
ATOM 645 C CA . ASP A 1 79 ? 14.485 -0.435 -17.783 1.00 83.19 79 ASP A CA 1
ATOM 646 C C . ASP A 1 79 ? 14.090 -0.644 -16.310 1.00 83.19 79 ASP A C 1
ATOM 648 O O . ASP A 1 79 ? 13.508 -1.660 -15.918 1.00 83.19 79 ASP A O 1
ATOM 652 N N . LYS A 1 80 ? 14.423 0.334 -15.463 1.00 86.88 80 LYS A N 1
ATOM 653 C CA . LYS A 1 80 ? 14.080 0.274 -14.038 1.00 86.88 80 LYS A CA 1
ATOM 654 C C . LYS A 1 80 ? 12.569 0.316 -13.774 1.00 86.88 80 LYS A C 1
ATOM 656 O O . LYS A 1 80 ? 12.136 -0.141 -12.723 1.00 86.88 80 LYS A O 1
ATOM 661 N N . PHE A 1 81 ? 11.770 0.858 -14.695 1.00 88.25 81 PHE A N 1
ATOM 662 C CA . PHE A 1 81 ? 10.327 1.017 -14.511 1.00 88.25 81 PHE A CA 1
ATOM 663 C C . PHE A 1 81 ? 9.589 -0.312 -14.665 1.00 88.25 81 PHE A C 1
ATOM 665 O O . PHE A 1 81 ? 8.629 -0.555 -13.935 1.00 88.25 81 PHE A O 1
ATOM 672 N N . ILE A 1 82 ? 10.074 -1.198 -15.538 1.00 92.00 82 ILE A N 1
ATOM 673 C CA . ILE A 1 82 ? 9.589 -2.582 -15.629 1.00 92.00 82 ILE A CA 1
ATOM 674 C C . ILE A 1 82 ? 9.797 -3.305 -14.300 1.00 92.00 82 ILE A C 1
ATOM 676 O O . ILE A 1 82 ? 8.866 -3.902 -13.769 1.00 92.00 82 ILE A O 1
ATOM 680 N N . VAL A 1 83 ? 11.006 -3.215 -13.740 1.00 93.38 83 VAL A N 1
ATOM 681 C CA . VAL A 1 83 ? 11.345 -3.859 -12.464 1.00 93.38 83 VAL A CA 1
ATOM 682 C C . VAL A 1 83 ? 10.461 -3.334 -11.335 1.00 93.38 83 VAL A C 1
ATOM 684 O O . VAL A 1 83 ? 9.877 -4.130 -10.610 1.00 93.38 83 VAL A O 1
ATOM 687 N N . VAL A 1 84 ? 10.311 -2.010 -11.216 1.00 95.19 84 VAL A N 1
ATOM 688 C CA . VAL A 1 84 ? 9.418 -1.394 -10.220 1.00 95.19 84 VAL A CA 1
ATOM 689 C C . VAL A 1 84 ? 7.989 -1.914 -10.369 1.00 95.19 84 VAL A C 1
ATOM 691 O O . VAL A 1 84 ? 7.389 -2.311 -9.378 1.00 95.19 84 VAL A O 1
ATOM 694 N N . SER A 1 85 ? 7.469 -1.983 -11.594 1.00 95.19 85 SER A N 1
ATOM 695 C CA . SER A 1 85 ? 6.094 -2.428 -11.839 1.00 95.19 85 SER A CA 1
ATOM 696 C C . SER A 1 85 ? 5.899 -3.905 -11.497 1.00 95.19 85 SER A C 1
ATOM 698 O O . SER A 1 85 ? 4.910 -4.263 -10.865 1.00 95.19 85 SER A O 1
ATOM 700 N N . LEU A 1 86 ? 6.864 -4.766 -11.823 1.00 96.12 86 LEU A N 1
ATOM 701 C CA . LEU A 1 86 ? 6.818 -6.175 -11.430 1.00 96.12 86 LEU A CA 1
ATOM 702 C C . LEU A 1 86 ? 6.910 -6.351 -9.907 1.00 96.12 86 LEU A C 1
ATOM 704 O O . LEU A 1 86 ? 6.172 -7.158 -9.350 1.00 96.12 86 LEU A O 1
ATOM 708 N N . LEU A 1 87 ? 7.757 -5.573 -9.221 1.00 96.81 87 LEU A N 1
ATOM 709 C CA . LEU A 1 87 ? 7.832 -5.576 -7.755 1.00 96.81 87 LEU A CA 1
ATOM 710 C C . LEU A 1 87 ? 6.516 -5.115 -7.116 1.00 96.81 87 LEU A C 1
ATOM 712 O O . LEU A 1 87 ? 6.081 -5.711 -6.132 1.00 96.81 87 LEU A O 1
ATOM 716 N N . THR A 1 88 ? 5.854 -4.101 -7.685 1.00 94.62 88 THR A N 1
ATOM 717 C CA . THR A 1 88 ? 4.510 -3.684 -7.262 1.00 94.62 88 THR A CA 1
ATOM 718 C C . THR A 1 88 ? 3.500 -4.816 -7.436 1.00 94.62 88 THR A C 1
ATOM 720 O O . THR A 1 88 ? 2.721 -5.066 -6.519 1.00 94.62 88 THR A O 1
ATOM 723 N N . GLY A 1 89 ? 3.550 -5.539 -8.559 1.00 93.06 89 GLY A N 1
ATOM 724 C CA . GLY A 1 89 ? 2.722 -6.723 -8.787 1.00 93.06 89 GLY A CA 1
ATOM 725 C C . GLY A 1 89 ? 2.948 -7.806 -7.730 1.00 93.06 89 GLY A C 1
ATOM 726 O O . GLY A 1 89 ? 1.989 -8.230 -7.090 1.00 93.06 89 GLY A O 1
ATOM 727 N N . CYS A 1 90 ? 4.209 -8.151 -7.435 1.00 93.75 90 CYS A N 1
ATOM 728 C CA . CYS A 1 90 ? 4.550 -9.078 -6.349 1.00 93.75 90 CYS A CA 1
ATOM 729 C C . CYS A 1 90 ? 3.973 -8.636 -5.000 1.00 93.75 90 CYS A C 1
ATOM 731 O O . CYS A 1 90 ? 3.464 -9.451 -4.237 1.00 93.75 90 CYS A O 1
ATOM 733 N N . ALA A 1 91 ? 4.058 -7.340 -4.699 1.00 92.56 91 ALA A N 1
ATOM 734 C CA . ALA A 1 91 ? 3.564 -6.777 -3.450 1.00 92.56 91 ALA A CA 1
ATOM 735 C C . ALA A 1 91 ? 2.029 -6.848 -3.341 1.00 92.56 91 ALA A C 1
ATOM 737 O O . ALA A 1 91 ? 1.496 -6.960 -2.238 1.00 92.56 91 ALA A O 1
ATOM 738 N N . GLN A 1 92 ? 1.316 -6.756 -4.469 1.00 88.19 92 GLN A N 1
ATOM 739 C CA . GLN A 1 92 ? -0.145 -6.858 -4.538 1.00 88.19 92 GLN A CA 1
ATOM 740 C C . GLN A 1 92 ? -0.633 -8.302 -4.393 1.00 88.19 92 GLN A C 1
ATOM 742 O O . GLN A 1 92 ? -1.651 -8.528 -3.742 1.00 88.19 92 GLN A O 1
ATOM 747 N N . THR A 1 93 ? 0.088 -9.266 -4.969 1.00 85.50 93 THR A N 1
ATOM 748 C CA . THR A 1 93 ? -0.273 -10.692 -4.928 1.00 85.50 93 THR A CA 1
ATOM 749 C C . THR A 1 93 ? 0.320 -11.443 -3.736 1.00 85.50 93 THR A C 1
ATOM 751 O O . THR A 1 93 ? -0.078 -12.574 -3.475 1.00 85.50 93 THR A O 1
ATOM 754 N N . GLY A 1 94 ? 1.264 -10.844 -3.002 1.00 87.50 94 GLY A N 1
ATOM 755 C CA . GLY A 1 94 ? 2.004 -11.529 -1.936 1.00 87.50 94 GLY A CA 1
ATOM 756 C C . GLY A 1 94 ? 3.030 -12.546 -2.458 1.00 87.50 94 GLY A C 1
ATOM 757 O O . GLY A 1 94 ? 3.455 -13.431 -1.719 1.00 87.50 94 GLY A O 1
ATOM 758 N N . SER A 1 95 ? 3.429 -12.425 -3.726 1.00 88.44 95 SER A N 1
ATOM 759 C CA . SER A 1 95 ? 4.313 -13.341 -4.459 1.00 88.44 95 SER A CA 1
ATOM 760 C C . SER A 1 95 ? 5.792 -13.133 -4.100 1.00 88.44 95 SER A C 1
ATOM 762 O O . SER A 1 95 ? 6.554 -12.484 -4.830 1.00 88.44 95 SER A O 1
ATOM 764 N N . LEU A 1 96 ? 6.201 -13.642 -2.932 1.00 92.00 96 LEU A N 1
ATOM 765 C CA . LEU A 1 96 ? 7.550 -13.452 -2.383 1.00 92.00 96 LEU A CA 1
ATOM 766 C C . LEU A 1 96 ? 8.649 -14.045 -3.275 1.00 92.00 96 LEU A C 1
ATOM 768 O O . LEU A 1 96 ? 9.698 -13.418 -3.433 1.00 92.00 96 LEU A O 1
ATOM 772 N N . GLU A 1 97 ? 8.441 -15.233 -3.843 1.00 91.56 97 GLU A N 1
ATOM 773 C CA . GLU A 1 97 ? 9.484 -15.923 -4.607 1.00 91.56 97 GLU A CA 1
ATOM 774 C C . GLU A 1 97 ? 9.730 -15.250 -5.962 1.00 91.56 97 GLU A C 1
ATOM 776 O O . GLU A 1 97 ? 10.885 -15.005 -6.321 1.00 91.56 97 GLU A O 1
ATOM 781 N N . GLN A 1 98 ? 8.680 -14.804 -6.663 1.00 91.44 98 GLN A N 1
ATOM 782 C CA . GLN A 1 98 ? 8.824 -13.948 -7.850 1.00 91.44 98 GLN A CA 1
ATOM 783 C C . GLN A 1 98 ? 9.527 -12.636 -7.488 1.00 91.44 98 GLN A C 1
ATOM 785 O O . GLN A 1 98 ? 10.389 -12.175 -8.236 1.00 91.44 98 GLN A O 1
ATOM 790 N N . GLY A 1 99 ? 9.212 -12.055 -6.326 1.00 95.12 99 GLY A N 1
ATOM 791 C CA . GLY A 1 99 ? 9.856 -10.836 -5.843 1.00 95.12 99 GLY A CA 1
ATOM 792 C C . GLY A 1 99 ? 11.357 -11.017 -5.605 1.00 95.12 99 GLY A C 1
ATOM 793 O O . GLY A 1 99 ? 12.162 -10.191 -6.041 1.00 95.12 99 GLY A O 1
ATOM 794 N N . LYS A 1 100 ? 11.757 -12.128 -4.973 1.00 96.19 100 LYS A N 1
ATOM 795 C CA . LYS A 1 100 ? 13.169 -12.511 -4.806 1.00 96.19 100 LYS A CA 1
ATOM 796 C C . LYS A 1 100 ? 13.847 -12.774 -6.145 1.00 96.19 100 LYS A C 1
ATOM 798 O O . LYS A 1 100 ? 14.981 -12.340 -6.329 1.00 96.19 100 LYS A O 1
ATOM 803 N N . TRP A 1 101 ? 13.166 -13.439 -7.076 1.00 94.12 101 TRP A N 1
ATOM 804 C CA . TRP A 1 101 ? 13.690 -13.690 -8.417 1.00 94.12 101 TRP A CA 1
ATOM 805 C C . TRP A 1 101 ? 13.956 -12.384 -9.178 1.00 94.12 101 TRP A C 1
ATOM 807 O O . TRP A 1 101 ? 15.036 -12.219 -9.742 1.00 94.12 101 TRP A O 1
ATOM 817 N N . ILE A 1 102 ? 13.032 -11.417 -9.134 1.00 94.38 102 ILE A N 1
ATOM 818 C CA . ILE A 1 102 ? 13.226 -10.087 -9.737 1.00 94.38 102 ILE A CA 1
ATOM 819 C C . ILE A 1 102 ? 14.391 -9.351 -9.067 1.00 94.38 102 ILE A C 1
ATOM 821 O O . ILE A 1 102 ? 15.215 -8.756 -9.759 1.00 94.38 102 ILE A O 1
ATOM 825 N N . HIS A 1 103 ? 14.496 -9.406 -7.737 1.00 95.62 103 HIS A N 1
ATOM 826 C CA . HIS A 1 103 ? 15.606 -8.784 -7.014 1.00 95.62 103 HIS A CA 1
ATOM 827 C C . HIS A 1 103 ? 16.960 -9.414 -7.392 1.00 95.62 103 HIS A C 1
ATOM 829 O O . HIS A 1 103 ? 17.899 -8.688 -7.705 1.00 95.62 103 HIS A O 1
ATOM 835 N N . GLY A 1 104 ? 17.045 -10.746 -7.479 1.00 94.25 104 GLY A N 1
ATOM 836 C CA . GLY A 1 104 ? 18.243 -11.440 -7.965 1.00 94.25 104 GLY A CA 1
ATOM 837 C C . GLY A 1 104 ? 18.580 -11.087 -9.418 1.00 94.25 104 GLY A C 1
ATOM 838 O O . GLY A 1 104 ? 19.734 -10.814 -9.743 1.00 94.25 104 GLY A O 1
ATOM 839 N N . PHE A 1 105 ? 17.568 -10.976 -10.284 1.00 91.25 105 PHE A N 1
ATOM 840 C CA . PHE A 1 105 ? 17.747 -10.513 -11.661 1.00 91.25 105 PHE A CA 1
ATOM 841 C C . PHE A 1 105 ? 18.371 -9.109 -11.726 1.00 91.25 105 PHE A C 1
ATOM 843 O O . PHE A 1 105 ? 19.202 -8.841 -12.602 1.00 91.25 105 PHE A O 1
ATOM 850 N N . MET A 1 106 ? 18.001 -8.203 -10.815 1.00 92.75 106 MET A N 1
ATOM 851 C CA . MET A 1 106 ? 18.600 -6.867 -10.744 1.00 92.75 106 MET A CA 1
ATOM 852 C C . MET A 1 106 ? 20.093 -6.924 -10.421 1.00 92.75 106 MET A C 1
ATOM 854 O O . MET A 1 106 ? 20.867 -6.211 -11.066 1.00 92.75 106 MET A O 1
ATOM 858 N N . ASP A 1 107 ? 20.496 -7.782 -9.481 1.00 90.88 107 ASP A N 1
ATOM 859 C CA . ASP A 1 107 ? 21.900 -7.977 -9.107 1.00 90.88 107 ASP A CA 1
ATOM 860 C C . ASP A 1 107 ? 22.713 -8.538 -10.282 1.00 90.88 107 ASP A C 1
ATOM 862 O O . ASP A 1 107 ? 23.756 -7.984 -10.650 1.00 90.88 107 ASP A O 1
ATOM 866 N N . GLU A 1 108 ? 22.195 -9.577 -10.946 1.00 89.81 108 GLU A N 1
ATOM 867 C CA . GLU A 1 108 ? 22.817 -10.198 -12.123 1.00 89.81 108 GLU A CA 1
ATOM 868 C C . GLU A 1 108 ? 23.007 -9.202 -13.278 1.00 89.81 108 GLU A C 1
ATOM 870 O O . GLU A 1 108 ? 24.036 -9.206 -13.961 1.00 89.81 108 GLU A O 1
ATOM 875 N N . ASN A 1 109 ? 22.038 -8.304 -13.476 1.00 87.19 109 ASN A N 1
ATOM 876 C CA . ASN A 1 109 ? 22.042 -7.318 -14.560 1.00 87.19 109 ASN A CA 1
ATOM 877 C C . ASN A 1 109 ? 22.620 -5.955 -14.152 1.00 87.19 109 ASN A C 1
ATOM 879 O O . ASN A 1 109 ? 22.630 -5.023 -14.966 1.00 87.19 109 ASN A O 1
ATOM 883 N N . ARG A 1 110 ? 23.134 -5.838 -12.919 1.00 88.75 110 ARG A N 1
ATOM 884 C CA . ARG A 1 110 ? 23.714 -4.613 -12.344 1.00 88.75 110 ARG A CA 1
ATOM 885 C C . ARG A 1 110 ? 22.772 -3.408 -12.449 1.00 88.75 110 ARG A C 1
ATOM 887 O O . ARG A 1 110 ? 23.204 -2.301 -12.782 1.00 88.75 110 ARG A O 1
ATOM 894 N N . ILE A 1 111 ? 21.481 -3.625 -12.205 1.00 88.44 111 ILE A N 1
ATOM 895 C CA . ILE A 1 111 ? 20.485 -2.552 -12.141 1.00 88.44 111 ILE A CA 1
ATOM 896 C C . ILE A 1 111 ? 20.668 -1.833 -10.796 1.00 88.44 111 ILE A C 1
ATOM 898 O O . ILE A 1 111 ? 20.543 -2.468 -9.751 1.00 88.44 111 ILE A O 1
ATOM 902 N N . PRO A 1 112 ? 20.988 -0.528 -10.784 1.00 90.06 112 PRO A N 1
ATOM 903 C CA . PRO A 1 112 ? 21.248 0.180 -9.539 1.00 90.06 112 PRO A CA 1
ATOM 904 C C . PRO A 1 112 ? 19.969 0.319 -8.708 1.00 90.06 112 PRO A C 1
ATOM 906 O O . PRO A 1 112 ? 18.928 0.737 -9.216 1.00 90.06 112 PRO A O 1
ATOM 909 N N . ILE A 1 113 ? 20.081 0.033 -7.412 1.00 93.06 113 ILE A N 1
ATOM 910 C CA . ILE A 1 113 ? 19.027 0.297 -6.431 1.00 93.06 113 ILE A CA 1
ATOM 911 C C . ILE A 1 113 ? 19.127 1.770 -6.024 1.00 93.06 113 ILE A C 1
ATOM 913 O O . ILE A 1 113 ? 19.860 2.140 -5.106 1.00 93.06 113 ILE A O 1
ATOM 917 N N . ASP A 1 114 ? 18.432 2.623 -6.775 1.00 92.38 114 ASP A N 1
ATOM 918 C CA . ASP A 1 114 ? 18.179 4.011 -6.389 1.00 92.38 114 ASP A CA 1
ATOM 919 C C . ASP A 1 114 ? 17.006 4.096 -5.391 1.00 92.38 114 ASP A C 1
ATOM 921 O O . ASP A 1 114 ? 16.431 3.081 -4.997 1.00 92.38 114 ASP A O 1
ATOM 925 N N . CYS A 1 115 ? 16.645 5.303 -4.949 1.00 93.69 115 CYS A N 1
ATOM 926 C CA . CYS A 1 115 ? 15.566 5.475 -3.971 1.00 93.69 115 CYS A CA 1
ATOM 927 C C . CYS A 1 115 ? 14.204 4.972 -4.493 1.00 93.69 115 CYS A C 1
ATOM 929 O O . CYS A 1 115 ? 13.408 4.445 -3.719 1.00 93.69 115 CYS A O 1
ATOM 931 N N . VAL A 1 116 ? 13.950 5.059 -5.805 1.00 94.19 116 VAL A N 1
ATOM 932 C CA . VAL A 1 116 ? 12.688 4.611 -6.420 1.00 94.19 116 VAL A CA 1
ATOM 933 C C . VAL A 1 116 ? 12.599 3.088 -6.388 1.00 94.19 116 VAL A C 1
ATOM 935 O O . VAL A 1 116 ? 11.629 2.527 -5.881 1.00 94.19 116 VAL A O 1
ATOM 938 N N . VAL A 1 117 ? 13.638 2.414 -6.881 1.00 95.69 117 VAL A N 1
ATOM 939 C CA . VAL A 1 117 ? 13.711 0.948 -6.886 1.00 95.69 117 VAL A CA 1
ATOM 940 C C . VAL A 1 117 ? 13.765 0.402 -5.456 1.00 95.69 117 VAL A C 1
ATOM 942 O O . VAL A 1 117 ? 13.082 -0.566 -5.129 1.00 95.69 117 VAL A O 1
ATOM 945 N N . GLY A 1 118 ? 14.529 1.059 -4.582 1.00 97.12 118 GLY A N 1
ATOM 946 C CA . GLY A 1 118 ? 14.624 0.732 -3.164 1.00 97.12 118 GLY A CA 1
ATOM 947 C C . GLY A 1 118 ? 13.281 0.795 -2.446 1.00 97.12 118 GLY A C 1
ATOM 948 O O . GLY A 1 118 ? 12.945 -0.118 -1.699 1.00 97.12 118 GLY A O 1
ATOM 949 N N . THR A 1 119 ? 12.486 1.832 -2.714 1.00 97.19 119 THR A N 1
ATOM 950 C CA . THR A 1 119 ? 11.134 1.976 -2.158 1.00 97.19 119 THR A CA 1
ATOM 951 C C . THR A 1 119 ? 10.216 0.839 -2.616 1.00 97.19 119 THR A C 1
ATOM 953 O O . THR A 1 119 ? 9.543 0.238 -1.781 1.00 97.19 119 THR A O 1
ATOM 956 N N . ALA A 1 120 ? 10.255 0.471 -3.902 1.00 97.31 120 ALA A N 1
ATOM 957 C CA . ALA A 1 120 ? 9.466 -0.645 -4.431 1.00 97.31 120 ALA A CA 1
ATOM 958 C C . ALA A 1 120 ? 9.871 -1.998 -3.815 1.00 97.31 120 ALA A C 1
ATOM 960 O O . ALA A 1 120 ? 9.014 -2.815 -3.485 1.00 97.31 120 ALA A O 1
ATOM 961 N N . LEU A 1 121 ? 11.172 -2.227 -3.603 1.00 98.12 121 LEU A N 1
ATOM 962 C CA . LEU A 1 121 ? 11.668 -3.424 -2.919 1.00 98.12 121 LEU A CA 1
ATOM 963 C C . LEU A 1 121 ? 11.233 -3.477 -1.448 1.00 98.12 121 LEU A C 1
ATOM 965 O O . LEU A 1 121 ? 10.823 -4.536 -0.977 1.00 98.12 121 LEU A O 1
ATOM 969 N N . ILE A 1 122 ? 11.310 -2.352 -0.726 1.00 98.44 122 ILE A N 1
ATOM 970 C CA . ILE A 1 122 ? 10.832 -2.249 0.662 1.00 98.44 122 ILE A CA 1
ATOM 971 C C . ILE A 1 122 ? 9.349 -2.619 0.729 1.00 98.44 122 ILE A C 1
ATOM 973 O O . ILE A 1 122 ? 8.967 -3.435 1.567 1.00 98.44 122 ILE A O 1
ATOM 977 N N . GLU A 1 123 ? 8.528 -2.046 -0.156 1.00 97.12 123 GLU A N 1
ATOM 978 C CA . GLU A 1 123 ? 7.095 -2.333 -0.214 1.00 97.12 123 GLU A CA 1
ATOM 979 C C . GLU A 1 123 ? 6.826 -3.810 -0.520 1.00 97.12 123 GLU A C 1
ATOM 981 O O . GLU A 1 123 ? 6.054 -4.444 0.201 1.00 97.12 123 GLU A O 1
ATOM 986 N N . MET A 1 124 ? 7.494 -4.371 -1.533 1.00 97.69 124 MET A N 1
ATOM 987 C CA . MET A 1 124 ? 7.356 -5.776 -1.918 1.00 97.69 124 MET A CA 1
ATOM 988 C C . MET A 1 124 ? 7.690 -6.711 -0.757 1.00 97.69 124 MET A C 1
ATOM 990 O O . MET A 1 124 ? 6.838 -7.490 -0.332 1.00 97.69 124 MET A O 1
ATOM 994 N N . TYR A 1 125 ? 8.885 -6.591 -0.174 1.00 98.38 125 TYR A N 1
ATOM 995 C CA . TYR A 1 125 ? 9.289 -7.479 0.915 1.00 98.38 125 TYR A CA 1
ATOM 996 C C . TYR A 1 125 ? 8.409 -7.320 2.154 1.00 98.38 125 TYR A C 1
ATOM 998 O O . TYR A 1 125 ? 8.056 -8.322 2.774 1.00 98.38 125 TYR A O 1
ATOM 1006 N N . ALA A 1 126 ? 8.019 -6.092 2.509 1.00 96.38 126 ALA A N 1
ATOM 1007 C CA . ALA A 1 126 ? 7.170 -5.866 3.670 1.00 96.38 126 ALA A CA 1
ATOM 1008 C C . ALA A 1 126 ? 5.747 -6.413 3.478 1.00 96.38 126 ALA A C 1
ATOM 1010 O O . ALA A 1 126 ? 5.213 -7.025 4.405 1.00 96.38 126 ALA A O 1
ATOM 1011 N N . LYS A 1 127 ? 5.134 -6.237 2.298 1.00 93.69 127 LYS A N 1
ATOM 1012 C CA . LYS A 1 127 ? 3.798 -6.784 1.998 1.00 93.69 127 LYS A CA 1
ATOM 1013 C C . LYS A 1 127 ? 3.797 -8.308 1.892 1.00 93.69 127 LYS A C 1
ATOM 1015 O O . LYS A 1 127 ? 2.827 -8.933 2.303 1.00 93.69 127 LYS A O 1
ATOM 1020 N N . CYS A 1 128 ? 4.904 -8.898 1.451 1.00 91.62 128 CYS A N 1
ATOM 1021 C CA . CYS A 1 128 ? 5.115 -10.346 1.453 1.00 91.62 128 CYS A CA 1
ATOM 1022 C C . CYS A 1 128 ? 5.549 -10.911 2.826 1.00 91.62 128 CYS A C 1
ATOM 1024 O O . CYS A 1 128 ? 5.918 -12.078 2.922 1.00 91.62 128 CYS A O 1
ATOM 1026 N N . GLY A 1 129 ? 5.560 -10.097 3.889 1.00 91.69 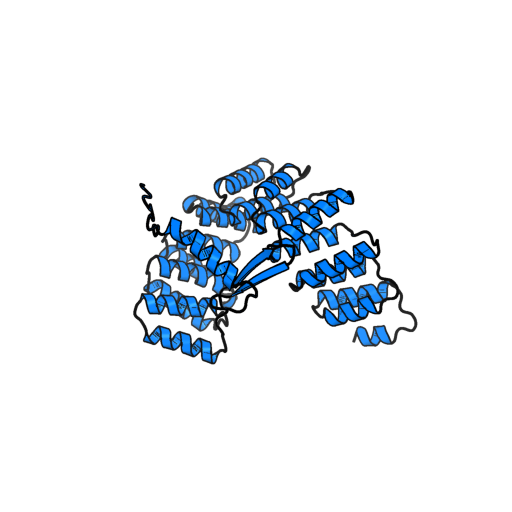129 GLY A N 1
ATOM 1027 C CA . GLY A 1 129 ? 5.868 -10.534 5.256 1.00 91.69 129 GLY A CA 1
ATOM 1028 C C . GLY A 1 129 ? 7.357 -10.704 5.592 1.00 91.69 129 GLY A C 1
ATOM 1029 O O . GLY A 1 129 ? 7.692 -11.064 6.718 1.00 91.69 129 GLY A O 1
ATOM 1030 N N . CYS A 1 130 ? 8.276 -10.411 4.668 1.00 95.62 130 CYS A N 1
ATOM 1031 C CA . CYS A 1 130 ? 9.727 -10.499 4.873 1.00 95.62 130 CYS A CA 1
ATOM 1032 C C . CYS A 1 130 ? 10.309 -9.149 5.335 1.00 95.62 130 CYS A C 1
ATOM 1034 O O . CYS A 1 130 ? 11.080 -8.478 4.641 1.00 95.62 130 CYS A O 1
ATOM 1036 N N . VAL A 1 131 ? 9.904 -8.721 6.529 1.00 96.00 131 VAL A N 1
ATOM 1037 C CA . VAL A 1 131 ? 10.196 -7.384 7.076 1.00 96.00 131 VAL A CA 1
ATOM 1038 C C . VAL A 1 131 ? 11.689 -7.145 7.290 1.00 96.00 131 VAL A C 1
ATOM 1040 O O . VAL A 1 131 ? 12.179 -6.033 7.095 1.00 96.00 131 VAL A O 1
ATOM 1043 N N . GLU A 1 132 ? 12.433 -8.177 7.672 1.00 97.38 132 GLU A N 1
ATOM 1044 C CA . GLU A 1 132 ? 13.869 -8.096 7.928 1.00 97.38 132 GLU A CA 1
ATOM 1045 C C . GLU A 1 132 ? 14.623 -7.680 6.660 1.00 97.38 132 GLU A C 1
ATOM 1047 O O . GLU A 1 132 ? 15.491 -6.805 6.715 1.00 97.38 132 GLU A O 1
ATOM 1052 N N . LYS A 1 133 ? 14.234 -8.228 5.499 1.00 97.88 133 LYS A N 1
ATOM 1053 C CA . LYS A 1 133 ? 14.825 -7.853 4.211 1.00 97.88 133 LYS A CA 1
ATOM 1054 C C . LYS A 1 133 ? 14.425 -6.438 3.796 1.00 97.88 133 LYS A C 1
ATOM 1056 O O . LYS A 1 133 ? 15.262 -5.693 3.293 1.00 97.88 133 LYS A O 1
ATOM 1061 N N . ALA A 1 134 ? 13.184 -6.031 4.068 1.00 98.19 134 ALA A N 1
ATOM 1062 C CA . ALA A 1 134 ? 12.746 -4.652 3.846 1.00 98.19 134 ALA A CA 1
ATOM 1063 C C . ALA A 1 134 ? 13.578 -3.646 4.671 1.00 98.19 134 ALA A C 1
ATOM 1065 O O . ALA A 1 134 ? 14.000 -2.614 4.148 1.00 98.19 134 ALA A O 1
ATOM 1066 N N . LEU A 1 135 ? 13.879 -3.962 5.938 1.00 98.38 135 LEU A N 1
ATOM 1067 C CA . LEU A 1 135 ? 14.754 -3.151 6.794 1.00 98.38 135 LEU A CA 1
ATOM 1068 C C . LEU A 1 135 ? 16.196 -3.104 6.276 1.00 98.38 135 LEU A C 1
ATOM 1070 O O . LEU A 1 135 ? 16.787 -2.024 6.251 1.00 98.38 135 LEU A O 1
ATOM 1074 N N . GLU A 1 136 ? 16.756 -4.243 5.859 1.00 98.00 136 GLU A N 1
ATOM 1075 C CA . GLU A 1 136 ? 18.100 -4.319 5.268 1.00 98.00 136 GLU A CA 1
ATOM 1076 C C . GLU A 1 136 ? 18.225 -3.366 4.071 1.00 98.00 136 GLU A C 1
ATOM 1078 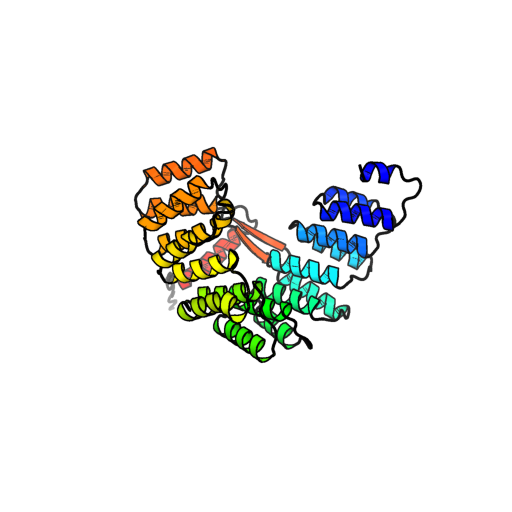O O . GLU A 1 136 ? 19.137 -2.536 4.025 1.00 98.00 136 GLU A O 1
ATOM 1083 N N . ILE A 1 137 ? 17.259 -3.425 3.150 1.00 97.88 137 ILE A N 1
ATOM 1084 C CA . ILE A 1 137 ? 17.224 -2.575 1.955 1.00 97.88 137 ILE A CA 1
ATOM 1085 C C . ILE A 1 137 ? 17.085 -1.111 2.352 1.00 97.88 137 ILE A C 1
ATOM 1087 O O . ILE A 1 137 ? 17.877 -0.284 1.903 1.00 97.88 137 ILE A O 1
ATOM 1091 N N . PHE A 1 138 ? 16.144 -0.788 3.246 1.00 98.19 138 PHE A N 1
ATOM 1092 C CA . PHE A 1 138 ? 15.959 0.573 3.740 1.00 98.19 138 PHE A CA 1
ATOM 1093 C C . PHE A 1 138 ? 17.253 1.150 4.322 1.00 98.19 138 PHE A C 1
ATOM 1095 O O . PHE A 1 138 ? 17.675 2.241 3.933 1.00 98.19 138 PHE A O 1
ATOM 1102 N N . TYR A 1 139 ? 17.933 0.430 5.217 1.00 97.62 139 TYR A N 1
ATOM 1103 C CA . TYR A 1 139 ? 19.190 0.908 5.789 1.00 97.62 139 TYR A CA 1
ATOM 1104 C C . TYR A 1 139 ? 20.310 1.018 4.750 1.00 97.62 139 TYR A C 1
ATOM 1106 O O . TYR A 1 139 ? 21.079 1.979 4.831 1.00 97.62 139 TYR A O 1
ATOM 1114 N N . GLY A 1 140 ? 20.341 0.132 3.751 1.00 96.44 140 GLY A N 1
ATOM 1115 C CA . GLY A 1 140 ? 21.291 0.156 2.637 1.00 96.44 140 GLY A CA 1
ATOM 1116 C C . GLY A 1 140 ? 21.137 1.335 1.665 1.00 96.44 140 GLY A C 1
ATOM 1117 O O . GLY A 1 140 ? 22.099 1.672 0.972 1.00 96.44 140 GLY A O 1
ATOM 1118 N N . LEU A 1 141 ? 19.978 2.009 1.622 1.00 96.19 141 LEU A N 1
ATOM 1119 C CA . LEU A 1 141 ? 19.783 3.180 0.757 1.00 96.19 141 LEU A CA 1
ATOM 1120 C C . LEU A 1 141 ? 20.691 4.345 1.167 1.00 96.19 141 LEU A C 1
ATOM 1122 O O . LEU A 1 141 ? 20.644 4.804 2.313 1.00 96.19 141 LEU A O 1
ATOM 1126 N N . ARG A 1 142 ? 21.469 4.865 0.210 1.00 92.31 142 ARG A N 1
ATOM 1127 C CA . ARG A 1 142 ? 22.351 6.031 0.411 1.00 92.31 142 ARG A CA 1
ATOM 1128 C C . ARG A 1 142 ? 21.561 7.298 0.716 1.00 92.31 142 ARG A C 1
ATOM 1130 O O . ARG A 1 142 ? 21.893 8.022 1.648 1.00 92.31 142 ARG A O 1
ATOM 1137 N N . GLU A 1 143 ? 20.506 7.526 -0.055 1.00 90.81 143 GLU A N 1
ATOM 1138 C CA . GLU A 1 143 ? 19.569 8.632 0.112 1.00 90.81 143 GLU A CA 1
ATOM 1139 C C . GLU A 1 143 ? 18.183 8.053 0.377 1.00 90.81 143 GLU A C 1
ATOM 1141 O O . GLU A 1 143 ? 17.796 7.057 -0.232 1.00 90.81 143 GLU A O 1
ATOM 1146 N N . LYS A 1 144 ? 17.464 8.657 1.323 1.00 95.50 144 LYS A N 1
ATOM 1147 C CA . LYS A 1 144 ? 16.124 8.241 1.738 1.00 95.50 144 LYS A CA 1
ATOM 1148 C C . LYS A 1 144 ? 15.195 9.434 1.596 1.00 95.50 144 LYS A C 1
ATOM 1150 O O . LYS A 1 144 ? 15.363 10.426 2.308 1.00 95.50 144 LYS A O 1
ATOM 1155 N N . ASP A 1 145 ? 14.237 9.340 0.689 1.00 93.75 145 ASP A N 1
ATOM 1156 C CA . ASP A 1 145 ? 13.160 10.318 0.546 1.00 93.75 145 ASP A CA 1
ATOM 1157 C C . ASP A 1 145 ? 11.961 9.977 1.449 1.00 93.75 145 ASP A C 1
ATOM 1159 O O . ASP A 1 145 ? 11.922 8.935 2.110 1.00 93.75 145 ASP A O 1
ATOM 1163 N N . THR A 1 146 ? 10.958 10.857 1.480 1.00 95.19 146 THR A N 1
ATOM 1164 C CA . THR A 1 146 ? 9.713 10.627 2.229 1.00 95.19 146 THR A CA 1
ATOM 1165 C C . THR A 1 146 ? 9.033 9.309 1.842 1.00 95.19 146 THR A C 1
ATOM 1167 O O . THR A 1 146 ? 8.495 8.641 2.723 1.00 95.19 146 THR A O 1
ATOM 1170 N N . ALA A 1 147 ? 9.099 8.886 0.575 1.00 95.50 147 ALA A N 1
ATOM 1171 C CA . ALA A 1 147 ? 8.449 7.665 0.101 1.00 95.50 147 ALA A CA 1
ATOM 1172 C C . ALA A 1 147 ? 9.093 6.396 0.687 1.00 95.50 147 ALA A C 1
ATOM 1174 O O . ALA A 1 147 ? 8.381 5.505 1.156 1.00 95.50 147 ALA A O 1
ATOM 1175 N N . SER A 1 148 ? 10.425 6.339 0.751 1.00 96.94 148 SER A N 1
ATOM 1176 C CA . SER A 1 148 ? 11.161 5.225 1.362 1.00 96.94 148 SER A CA 1
ATOM 1177 C C . SER A 1 148 ? 10.909 5.114 2.873 1.00 96.94 148 SER A C 1
ATOM 1179 O O . SER A 1 148 ? 10.677 4.013 3.378 1.00 96.94 148 SER A O 1
ATOM 1181 N N . TRP A 1 149 ? 10.872 6.245 3.594 1.00 98.19 149 TRP A N 1
ATOM 1182 C CA . TRP A 1 149 ? 10.501 6.299 5.018 1.00 98.19 149 TRP A CA 1
ATOM 1183 C C . TRP A 1 149 ? 9.062 5.843 5.251 1.00 98.19 149 TRP A C 1
ATOM 1185 O O . TRP A 1 149 ? 8.799 5.025 6.131 1.00 98.19 149 TRP A O 1
ATOM 1195 N N . THR A 1 150 ? 8.136 6.350 4.443 1.00 97.69 150 THR A N 1
ATOM 1196 C CA . THR A 1 150 ? 6.718 5.994 4.516 1.00 97.69 150 THR A CA 1
ATOM 1197 C C . THR A 1 150 ? 6.521 4.503 4.276 1.00 97.69 150 THR A C 1
ATOM 1199 O O . THR A 1 150 ? 5.847 3.839 5.060 1.00 97.69 150 THR A O 1
ATOM 1202 N N . SER A 1 151 ? 7.176 3.952 3.251 1.00 97.25 151 SER A N 1
ATOM 1203 C CA . SER A 1 151 ? 7.049 2.540 2.882 1.00 97.25 151 SER A CA 1
ATOM 1204 C C . SER A 1 151 ? 7.531 1.610 3.991 1.00 97.25 151 SER A C 1
ATOM 1206 O O . SER A 1 151 ? 6.827 0.658 4.325 1.00 97.25 151 SER A O 1
ATOM 1208 N N . ILE A 1 152 ? 8.674 1.902 4.630 1.00 98.44 152 ILE A N 1
ATOM 1209 C CA . ILE A 1 152 ? 9.156 1.061 5.736 1.00 98.44 152 ILE A CA 1
ATOM 1210 C C . ILE A 1 152 ? 8.282 1.198 6.992 1.00 98.44 152 ILE A C 1
ATOM 1212 O O . ILE A 1 152 ? 8.009 0.196 7.650 1.00 98.44 152 ILE A O 1
ATOM 1216 N N . ILE A 1 153 ? 7.786 2.401 7.313 1.00 98.44 153 ILE A N 1
ATOM 1217 C CA . ILE A 1 153 ? 6.895 2.624 8.467 1.00 98.44 153 ILE A CA 1
ATOM 1218 C C . ILE A 1 153 ? 5.573 1.872 8.273 1.00 98.44 153 ILE A C 1
ATOM 1220 O O . ILE A 1 153 ? 5.150 1.141 9.170 1.00 98.44 153 ILE A O 1
ATOM 1224 N N . CYS A 1 154 ? 4.948 2.000 7.100 1.00 96.75 154 CYS A N 1
ATOM 1225 C CA . CYS A 1 154 ? 3.734 1.264 6.751 1.00 96.75 154 CYS A CA 1
ATOM 1226 C C . CYS A 1 154 ? 3.979 -0.250 6.758 1.00 96.75 154 CYS A C 1
ATOM 1228 O O . CYS A 1 154 ? 3.207 -0.992 7.363 1.00 96.75 154 CYS A O 1
ATOM 1230 N N . GLY A 1 155 ? 5.084 -0.706 6.164 1.00 96.19 155 GLY A N 1
ATOM 1231 C CA . GLY A 1 155 ? 5.464 -2.116 6.142 1.00 96.19 155 GLY A CA 1
ATOM 1232 C C . GLY A 1 155 ? 5.620 -2.722 7.540 1.00 96.19 155 GLY A C 1
ATOM 1233 O O . GLY A 1 155 ? 5.087 -3.796 7.821 1.00 96.19 155 GLY A O 1
ATOM 1234 N N . LEU A 1 156 ? 6.283 -2.011 8.456 1.00 97.62 156 LEU A N 1
ATOM 1235 C CA . LEU A 1 156 ? 6.412 -2.421 9.858 1.00 97.62 156 LEU A CA 1
ATOM 1236 C C . LEU A 1 156 ? 5.060 -2.438 10.579 1.00 97.62 156 LEU A C 1
ATOM 1238 O O . LEU A 1 156 ? 4.773 -3.381 11.318 1.00 97.62 156 LEU A O 1
ATOM 1242 N N . ALA A 1 157 ? 4.220 -1.425 10.348 1.00 94.56 157 ALA A N 1
ATOM 1243 C CA . ALA A 1 157 ? 2.884 -1.337 10.929 1.00 94.56 157 ALA A CA 1
ATOM 1244 C C . ALA A 1 157 ? 1.998 -2.521 10.512 1.00 94.56 157 ALA A C 1
ATOM 1246 O O . ALA A 1 157 ? 1.363 -3.141 11.367 1.00 94.56 157 ALA A O 1
ATOM 1247 N N . MET A 1 158 ? 1.993 -2.870 9.221 1.00 91.06 158 MET A N 1
ATOM 1248 C CA . MET A 1 158 ? 1.232 -4.000 8.666 1.00 91.06 158 MET A CA 1
ATOM 1249 C C . MET A 1 158 ? 1.648 -5.343 9.274 1.00 91.06 158 MET A C 1
ATOM 1251 O O . MET A 1 158 ? 0.808 -6.210 9.484 1.00 91.06 158 MET A O 1
ATOM 1255 N N . ASN A 1 159 ? 2.926 -5.484 9.623 1.00 91.69 159 ASN A N 1
ATOM 1256 C CA . ASN A 1 159 ? 3.485 -6.694 10.222 1.00 91.69 159 ASN A CA 1
ATOM 1257 C C . ASN A 1 159 ? 3.510 -6.661 11.764 1.00 91.69 159 ASN A C 1
ATOM 1259 O O . ASN A 1 159 ? 4.223 -7.440 12.399 1.00 91.69 159 ASN A O 1
ATOM 1263 N N . GLY A 1 160 ? 2.774 -5.733 12.388 1.00 90.38 160 GLY A N 1
ATOM 1264 C CA . GLY A 1 160 ? 2.651 -5.636 13.846 1.00 90.38 160 GLY A CA 1
ATOM 1265 C C . GLY A 1 160 ? 3.933 -5.214 14.576 1.00 90.38 160 GLY A C 1
ATOM 1266 O O . GLY A 1 160 ? 4.011 -5.318 15.799 1.00 90.38 160 GLY A O 1
ATOM 1267 N N . LYS A 1 161 ? 4.952 -4.715 13.866 1.00 95.25 161 LYS A N 1
ATOM 1268 C CA . LYS A 1 161 ? 6.218 -4.233 14.445 1.00 95.25 161 LYS A CA 1
ATOM 1269 C C . LYS A 1 161 ? 6.079 -2.784 14.931 1.00 95.25 161 LYS A C 1
ATOM 1271 O O . LYS A 1 161 ? 6.831 -1.899 14.524 1.00 95.25 161 LYS A O 1
ATOM 1276 N N . THR A 1 162 ? 5.099 -2.535 15.805 1.00 95.19 162 THR A N 1
ATOM 1277 C CA . THR A 1 162 ? 4.687 -1.185 16.232 1.00 95.19 162 THR A CA 1
ATOM 1278 C C . THR A 1 162 ? 5.833 -0.358 16.808 1.00 95.19 162 THR A C 1
ATOM 1280 O O . THR A 1 162 ? 6.003 0.794 16.418 1.00 95.19 162 THR A O 1
ATOM 1283 N N . VAL A 1 163 ? 6.636 -0.935 17.708 1.00 96.44 163 VAL A N 1
ATOM 1284 C CA . VAL A 1 163 ? 7.739 -0.214 18.370 1.00 96.44 163 VAL A CA 1
ATOM 1285 C C . VAL A 1 163 ? 8.728 0.319 17.332 1.00 96.44 163 VAL A C 1
ATOM 1287 O O . VAL A 1 163 ? 8.973 1.521 17.269 1.00 96.44 163 VAL A O 1
ATOM 1290 N N . THR A 1 164 ? 9.202 -0.551 16.438 1.00 97.69 164 THR A N 1
ATOM 1291 C CA . THR A 1 164 ? 10.148 -0.186 15.376 1.00 97.69 164 THR A CA 1
ATOM 1292 C C . THR A 1 164 ? 9.554 0.828 14.394 1.00 97.69 164 THR A C 1
ATOM 1294 O O . THR A 1 164 ? 10.254 1.741 13.959 1.00 97.69 164 THR A O 1
ATOM 1297 N N . ALA A 1 165 ? 8.260 0.723 14.064 1.00 98.06 165 ALA A N 1
ATOM 1298 C CA . ALA A 1 165 ? 7.587 1.695 13.198 1.00 98.06 165 ALA A CA 1
ATOM 1299 C C . ALA A 1 165 ? 7.610 3.114 13.803 1.00 98.06 165 ALA A C 1
ATOM 1301 O O . ALA A 1 165 ? 7.937 4.083 13.114 1.00 98.06 165 ALA A O 1
ATOM 1302 N N . LEU A 1 166 ? 7.318 3.242 15.102 1.00 97.81 166 LEU A N 1
ATOM 1303 C CA . LEU A 1 166 ? 7.313 4.530 15.807 1.00 97.81 166 LEU A CA 1
ATOM 1304 C C . LEU A 1 166 ? 8.724 5.086 16.056 1.00 97.81 166 LEU A C 1
ATOM 1306 O O . LEU A 1 166 ? 8.924 6.307 16.029 1.00 97.81 166 LEU A O 1
ATOM 1310 N N . GLU A 1 167 ? 9.713 4.214 16.251 1.00 98.00 167 GLU A N 1
ATOM 1311 C CA . GLU A 1 167 ? 11.128 4.593 16.301 1.00 98.00 167 GLU A CA 1
ATOM 1312 C C . GLU A 1 167 ? 11.595 5.171 14.961 1.00 98.00 167 GLU A C 1
ATOM 1314 O O . GLU A 1 167 ? 12.189 6.253 14.932 1.00 98.00 167 GLU A O 1
ATOM 1319 N N . LEU A 1 168 ? 11.275 4.512 13.839 1.00 98.12 168 LEU A N 1
ATOM 1320 C CA . LEU A 1 168 ? 11.609 5.025 12.509 1.00 98.12 168 LEU A CA 1
ATOM 1321 C C . LEU A 1 168 ? 10.868 6.322 12.189 1.00 98.12 168 LEU A C 1
ATOM 1323 O O . LEU A 1 168 ? 11.487 7.239 11.656 1.00 98.12 168 LEU A O 1
ATOM 1327 N N . PHE A 1 169 ? 9.601 6.465 12.581 1.00 98.19 169 PHE A N 1
ATOM 1328 C CA . PHE A 1 169 ? 8.895 7.744 12.466 1.00 98.19 169 PHE A CA 1
ATOM 1329 C C . PHE A 1 169 ? 9.573 8.856 13.283 1.00 98.19 169 PHE A C 1
ATOM 1331 O O . PHE A 1 169 ? 9.705 9.997 12.836 1.00 98.19 169 PHE A O 1
ATOM 1338 N N . SER A 1 170 ? 10.056 8.538 14.483 1.00 97.69 170 SER A N 1
ATOM 1339 C CA . SER A 1 170 ? 10.811 9.489 15.303 1.00 97.69 170 SER A CA 1
ATOM 1340 C C . SER A 1 170 ? 12.135 9.878 14.649 1.00 97.69 170 SER A C 1
ATOM 1342 O O . SER A 1 170 ? 12.467 11.064 14.607 1.00 97.69 170 SER A O 1
ATOM 1344 N N . LYS A 1 171 ? 12.844 8.911 14.062 1.00 97.75 171 LYS A N 1
ATOM 1345 C CA . LYS A 1 171 ? 14.083 9.145 13.315 1.00 97.75 171 LYS A CA 1
ATOM 1346 C C . LYS A 1 171 ? 13.854 9.968 12.045 1.00 97.75 171 LYS A C 1
ATOM 1348 O O . LYS A 1 171 ? 14.625 10.889 11.795 1.00 97.75 171 LYS A O 1
ATOM 1353 N N . MET A 1 172 ? 12.775 9.707 11.302 1.00 97.31 172 MET A N 1
ATOM 1354 C CA . MET A 1 172 ? 12.349 10.490 10.135 1.00 97.31 172 MET A CA 1
A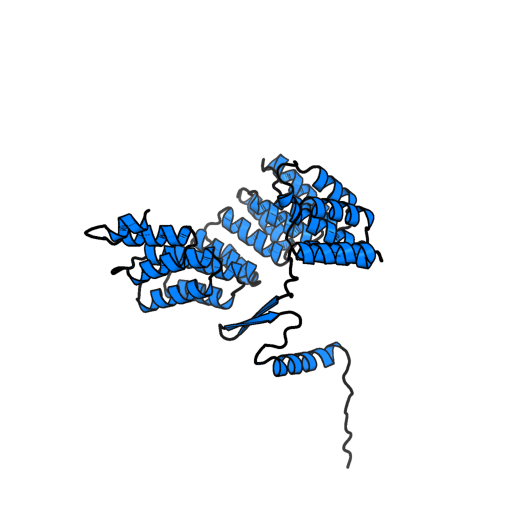TOM 1355 C C . MET A 1 172 ? 12.233 11.981 10.486 1.00 97.31 172 MET A C 1
ATOM 1357 O O . MET A 1 172 ? 12.798 12.829 9.797 1.00 97.31 172 MET A O 1
ATOM 1361 N N . LYS A 1 173 ? 11.590 12.298 11.620 1.00 95.69 173 LYS A N 1
ATOM 1362 C CA . LYS A 1 173 ? 11.482 13.678 12.125 1.00 95.69 173 LYS A CA 1
ATOM 1363 C C . LYS A 1 173 ? 12.841 14.276 12.496 1.00 95.69 173 LYS A C 1
ATOM 1365 O O . LYS A 1 173 ? 13.094 15.435 12.181 1.00 95.69 173 LYS A O 1
ATOM 1370 N N . GLN A 1 174 ? 13.713 13.509 13.156 1.00 96.00 174 GLN A N 1
ATOM 1371 C CA . GLN A 1 174 ? 15.040 13.981 13.583 1.00 96.00 174 GLN A CA 1
ATOM 1372 C C . GLN A 1 174 ? 15.945 14.348 12.402 1.00 96.00 174 GLN A C 1
ATOM 1374 O O . GLN A 1 174 ? 16.698 15.313 12.494 1.00 96.00 174 GLN A O 1
ATOM 1379 N N . VAL A 1 175 ? 15.852 13.616 11.289 1.00 95.31 175 VAL A N 1
ATOM 1380 C CA . VAL A 1 175 ? 16.625 13.910 10.070 1.00 95.31 175 VAL A CA 1
ATOM 1381 C C . VAL A 1 175 ? 15.977 14.983 9.186 1.00 95.31 175 VAL A C 1
ATOM 1383 O O . VAL A 1 175 ? 16.484 15.277 8.108 1.00 95.31 175 VAL A O 1
ATOM 1386 N N . GLY A 1 176 ? 14.858 15.573 9.619 1.00 92.06 176 GLY A N 1
ATOM 1387 C CA . GLY A 1 176 ? 14.156 16.631 8.891 1.00 92.06 176 GLY A CA 1
ATOM 1388 C C . GLY A 1 176 ? 13.332 16.151 7.691 1.00 92.06 176 GLY A C 1
ATOM 1389 O O . GLY A 1 176 ? 12.830 16.985 6.936 1.00 92.06 176 GLY A O 1
ATOM 1390 N N . ALA A 1 177 ? 13.155 14.837 7.512 1.00 93.50 177 ALA A N 1
ATOM 1391 C CA . ALA A 1 177 ? 12.249 14.305 6.500 1.00 93.50 177 ALA A CA 1
ATOM 1392 C C . ALA A 1 177 ? 10.803 14.606 6.919 1.00 93.50 177 ALA A C 1
ATOM 1394 O O . ALA A 1 177 ? 10.397 14.323 8.048 1.00 93.50 177 ALA A O 1
ATOM 1395 N N . LYS A 1 178 ? 10.030 15.223 6.021 1.00 92.75 178 LYS A N 1
ATOM 1396 C CA . LYS A 1 178 ? 8.663 15.662 6.317 1.00 92.75 178 LYS A CA 1
ATOM 1397 C C . LYS A 1 178 ? 7.691 14.492 6.157 1.00 92.75 178 LYS A C 1
ATOM 1399 O O . LYS A 1 178 ? 7.611 13.963 5.047 1.00 92.75 178 LYS A O 1
ATOM 1404 N N . PRO A 1 179 ? 6.961 14.106 7.220 1.00 96.50 179 PRO A N 1
ATOM 1405 C CA . PRO A 1 179 ? 5.829 13.198 7.104 1.00 96.50 179 PRO A CA 1
ATOM 1406 C C . PRO A 1 179 ? 4.774 13.765 6.158 1.00 96.50 179 PRO A C 1
ATOM 1408 O O . PRO A 1 179 ? 4.483 14.962 6.209 1.00 96.50 179 PRO A O 1
ATOM 1411 N N . ASP A 1 180 ? 4.201 12.900 5.335 1.00 95.44 180 ASP A N 1
ATOM 1412 C CA . ASP A 1 180 ? 3.029 13.181 4.508 1.00 95.44 180 ASP A CA 1
ATOM 1413 C C . ASP A 1 180 ? 1.777 12.487 5.075 1.00 95.44 180 ASP A C 1
ATOM 1415 O O . ASP A 1 180 ? 1.796 11.912 6.169 1.00 95.44 180 ASP A O 1
ATOM 1419 N N . ASP A 1 181 ? 0.657 12.583 4.363 1.00 95.75 181 ASP A N 1
ATOM 1420 C CA . ASP A 1 181 ? -0.597 11.948 4.761 1.00 95.75 181 ASP A CA 1
ATOM 1421 C C . ASP A 1 181 ? -0.469 10.418 4.831 1.00 95.75 181 ASP A C 1
ATOM 1423 O O . ASP A 1 181 ? -0.920 9.797 5.793 1.00 95.75 181 ASP A O 1
ATOM 1427 N N . ILE A 1 182 ? 0.244 9.801 3.888 1.00 96.19 182 ILE A N 1
ATOM 1428 C CA . ILE A 1 182 ? 0.462 8.348 3.885 1.00 96.19 182 ILE A CA 1
ATOM 1429 C C . ILE A 1 182 ? 1.308 7.912 5.094 1.00 96.19 182 ILE A C 1
ATOM 1431 O O . ILE A 1 182 ? 1.011 6.897 5.729 1.00 96.19 182 ILE A O 1
ATOM 1435 N N . THR A 1 183 ? 2.303 8.708 5.493 1.00 97.62 183 THR A N 1
ATOM 1436 C CA . THR A 1 183 ? 3.110 8.458 6.697 1.00 97.62 183 THR A CA 1
ATOM 1437 C C . THR A 1 183 ? 2.222 8.347 7.940 1.00 97.62 183 THR A C 1
ATOM 1439 O O . THR A 1 183 ? 2.398 7.444 8.763 1.00 97.62 183 THR A O 1
ATOM 1442 N N . PHE A 1 184 ? 1.238 9.242 8.082 1.00 97.94 184 PHE A N 1
ATOM 1443 C CA . PHE A 1 184 ? 0.321 9.226 9.221 1.00 97.94 184 PHE A CA 1
ATOM 1444 C C . PHE A 1 184 ? -0.629 8.028 9.208 1.00 97.94 184 PHE A C 1
ATOM 1446 O O . PHE A 1 184 ? -0.950 7.524 10.284 1.00 97.94 184 PHE A O 1
ATOM 1453 N N . ILE A 1 185 ? -1.024 7.516 8.039 1.00 96.31 185 ILE A N 1
ATOM 1454 C CA . ILE A 1 185 ? -1.751 6.239 7.942 1.00 96.31 185 ILE A CA 1
ATOM 1455 C C . ILE A 1 185 ? -0.907 5.107 8.546 1.00 96.31 185 ILE A C 1
ATOM 1457 O O . ILE A 1 185 ? -1.408 4.352 9.384 1.00 96.31 185 ILE A O 1
ATOM 1461 N N . GLY A 1 186 ? 0.379 5.020 8.191 1.00 96.56 186 GLY A N 1
ATOM 1462 C CA . GLY A 1 186 ? 1.300 4.015 8.734 1.00 96.56 186 GLY A CA 1
ATOM 1463 C C . GLY A 1 186 ? 1.460 4.109 10.254 1.00 96.56 186 GLY A C 1
ATOM 1464 O O . GLY A 1 186 ? 1.321 3.111 10.961 1.00 96.56 186 GLY A O 1
ATOM 1465 N N . VAL A 1 187 ? 1.678 5.319 10.777 1.00 98.06 187 VAL A N 1
ATOM 1466 C CA . VAL A 1 187 ? 1.824 5.568 12.223 1.00 98.06 187 VAL A CA 1
ATOM 1467 C C . VAL A 1 187 ? 0.543 5.237 12.992 1.00 98.06 187 VAL A C 1
ATOM 1469 O O . VAL A 1 187 ? 0.598 4.554 14.014 1.00 98.06 187 VAL A O 1
ATOM 1472 N N . LEU A 1 188 ? -0.621 5.674 12.504 1.00 97.75 188 LEU A N 1
ATOM 1473 C CA . LEU A 1 188 ? -1.905 5.389 13.150 1.00 97.75 188 LEU A CA 1
ATOM 1474 C C . LEU A 1 188 ? -2.249 3.896 13.095 1.00 97.75 188 LEU A C 1
ATOM 1476 O O . LEU A 1 188 ? -2.758 3.357 14.077 1.00 97.75 188 LEU A O 1
ATOM 1480 N N . SER A 1 189 ? -1.922 3.214 11.994 1.00 95.62 189 SER A N 1
ATOM 1481 C CA . SER A 1 189 ? -2.065 1.757 11.876 1.00 95.62 189 SER A CA 1
ATOM 1482 C C . SER A 1 189 ? -1.173 1.026 12.882 1.00 95.62 189 SER A C 1
ATOM 1484 O O . SER A 1 189 ? -1.632 0.106 13.558 1.00 95.62 189 SER A O 1
ATOM 1486 N N . ALA A 1 190 ? 0.077 1.473 13.056 1.00 96.75 190 ALA A N 1
ATOM 1487 C CA . ALA A 1 190 ? 0.981 0.928 14.068 1.00 96.75 190 ALA A CA 1
ATOM 1488 C C . ALA A 1 190 ? 0.410 1.106 15.483 1.00 96.75 190 ALA A C 1
ATOM 1490 O O . ALA A 1 190 ? 0.438 0.163 16.277 1.00 96.75 190 ALA A O 1
ATOM 1491 N N . CYS A 1 191 ? -0.153 2.282 15.787 1.00 97.62 191 CYS A N 1
ATOM 1492 C CA . CYS A 1 191 ? -0.843 2.529 17.052 1.00 97.62 191 CYS A CA 1
ATOM 1493 C C . CYS A 1 191 ? -2.058 1.612 17.228 1.00 97.62 191 CYS A C 1
ATOM 1495 O O . CYS A 1 191 ? -2.204 1.045 18.308 1.00 97.62 191 CYS A O 1
ATOM 1497 N N . SER A 1 192 ? -2.883 1.423 16.188 1.00 93.94 192 SER A N 1
ATOM 1498 C CA . SER A 1 192 ? -4.032 0.502 16.213 1.00 93.94 192 SER A CA 1
ATOM 1499 C C . SER A 1 192 ? -3.608 -0.922 16.571 1.00 93.94 192 SER A C 1
ATOM 1501 O O . SER A 1 192 ? -4.130 -1.516 17.515 1.00 93.94 192 SER A O 1
ATOM 1503 N N . HIS A 1 193 ? -2.598 -1.450 15.878 1.00 90.44 193 HIS A N 1
ATOM 1504 C CA . HIS A 1 193 ? -2.086 -2.799 16.120 1.00 90.44 193 HIS A CA 1
ATOM 1505 C C . HIS A 1 193 ? -1.395 -2.951 17.481 1.00 90.44 193 HIS A C 1
ATOM 1507 O O . HIS A 1 193 ? -1.463 -4.022 18.077 1.00 90.44 193 HIS A O 1
ATOM 1513 N N . GLY A 1 194 ? -0.779 -1.883 17.994 1.00 92.44 194 GLY A N 1
ATOM 1514 C CA . GLY A 1 194 ? -0.150 -1.864 19.315 1.00 92.44 194 GLY A CA 1
ATOM 1515 C C . GLY A 1 194 ? -1.080 -1.494 20.474 1.00 92.44 194 GLY A C 1
ATOM 1516 O O . GLY A 1 194 ? -0.620 -1.462 21.611 1.00 92.44 194 GLY A O 1
ATOM 1517 N N . GLY A 1 195 ? -2.352 -1.164 20.219 1.00 93.88 195 GLY A N 1
ATOM 1518 C CA . GLY A 1 195 ? -3.287 -0.691 21.250 1.00 93.88 195 GLY A CA 1
ATOM 1519 C C . GLY A 1 195 ? -2.904 0.657 21.884 1.00 93.88 195 GLY A C 1
ATOM 1520 O O . GLY A 1 195 ? -3.328 0.964 22.998 1.00 93.88 195 GLY A O 1
ATOM 1521 N N . LEU A 1 196 ? -2.102 1.472 21.194 1.00 96.62 196 LEU A N 1
ATOM 1522 C CA . LEU A 1 196 ? -1.541 2.730 21.701 1.00 96.62 196 LEU A CA 1
ATOM 1523 C C . LEU A 1 196 ? -2.530 3.891 21.519 1.00 96.62 196 LEU A C 1
ATOM 1525 O O . LEU A 1 196 ? -2.360 4.760 20.662 1.00 96.62 196 LEU A O 1
ATOM 1529 N N . VAL A 1 197 ? -3.619 3.876 22.296 1.00 97.56 197 VAL A N 1
ATOM 1530 C CA . VAL A 1 197 ? -4.738 4.829 22.155 1.00 97.56 197 VAL A CA 1
ATOM 1531 C C . VAL A 1 197 ? -4.290 6.277 22.348 1.00 97.56 197 VAL A C 1
ATOM 1533 O O . VAL A 1 197 ? -4.697 7.162 21.592 1.00 97.56 197 VAL A O 1
ATOM 1536 N N . LYS A 1 198 ? -3.464 6.540 23.366 1.00 97.69 198 LYS A N 1
ATOM 1537 C CA . LYS A 1 198 ? -3.029 7.899 23.703 1.00 97.69 198 LYS A CA 1
ATOM 1538 C C . LYS A 1 198 ? -2.172 8.480 22.578 1.00 97.69 198 LYS A C 1
ATOM 1540 O O . LYS A 1 198 ? -2.473 9.559 22.073 1.00 97.69 198 LYS A O 1
ATOM 1545 N N . GLU A 1 199 ? -1.173 7.725 22.147 1.00 97.38 199 GLU A N 1
ATOM 1546 C CA . GLU A 1 199 ? -0.248 8.068 21.073 1.00 97.38 199 GLU A CA 1
ATOM 1547 C C . GLU A 1 199 ? -0.997 8.239 19.748 1.00 97.38 199 GLU A C 1
ATOM 1549 O O . GLU A 1 199 ? -0.783 9.221 19.042 1.00 97.38 199 GLU A O 1
ATOM 1554 N N . GLY A 1 200 ? -1.943 7.347 19.432 1.00 97.38 200 GLY A N 1
ATOM 1555 C CA . GLY A 1 200 ? -2.767 7.454 18.227 1.00 97.38 200 GLY A CA 1
ATOM 1556 C C . GLY A 1 200 ? -3.569 8.758 18.171 1.00 97.38 200 GLY A C 1
ATOM 1557 O O . GLY A 1 200 ? -3.586 9.428 17.137 1.00 97.38 200 GLY A O 1
ATOM 1558 N N . ARG A 1 201 ? -4.170 9.187 19.291 1.00 97.62 201 ARG A N 1
ATOM 1559 C CA . ARG A 1 201 ? -4.849 10.495 19.381 1.00 97.62 201 ARG A CA 1
ATOM 1560 C C . ARG A 1 201 ? -3.874 11.662 19.232 1.00 97.62 201 ARG A C 1
ATOM 1562 O O . ARG A 1 201 ? -4.191 12.645 18.560 1.00 97.62 201 ARG A O 1
ATOM 1569 N N . GLU A 1 202 ? -2.710 11.587 19.871 1.00 97.62 202 GLU A N 1
ATOM 1570 C CA . GLU A 1 202 ? -1.673 12.617 19.767 1.00 97.62 202 GLU A CA 1
ATOM 1571 C C . GLU A 1 202 ? -1.197 12.771 18.317 1.00 97.62 202 GLU A C 1
ATOM 1573 O O . GLU A 1 202 ? -1.179 13.891 17.798 1.00 97.62 202 GLU A O 1
ATOM 1578 N N . PHE A 1 203 ? -0.918 11.664 17.624 1.00 97.56 203 PHE A N 1
ATOM 1579 C CA . PHE A 1 203 ? -0.506 11.685 16.224 1.00 97.56 203 PHE A CA 1
ATOM 1580 C C . PHE A 1 203 ? -1.608 12.201 15.301 1.00 97.56 203 PHE A C 1
ATOM 1582 O O . PHE A 1 203 ? -1.337 13.097 14.498 1.00 97.56 203 PHE A O 1
ATOM 1589 N N . PHE A 1 204 ? -2.852 11.745 15.467 1.00 96.75 204 PHE A N 1
ATOM 1590 C CA . PHE A 1 204 ? -3.984 12.237 14.677 1.00 96.75 204 PHE A CA 1
ATOM 1591 C C . PHE A 1 204 ? -4.164 13.759 14.812 1.00 96.75 204 PHE A C 1
ATOM 1593 O O . PHE A 1 204 ? -4.325 14.476 13.824 1.00 96.75 204 PHE A O 1
ATOM 1600 N N . ASN A 1 205 ? -4.058 14.285 16.036 1.00 96.56 205 ASN A N 1
ATOM 1601 C CA . ASN A 1 205 ? -4.133 15.724 16.290 1.00 96.56 205 ASN A CA 1
ATOM 1602 C C . ASN A 1 205 ? -2.920 16.485 15.734 1.00 96.56 205 ASN A C 1
ATOM 1604 O O . ASN A 1 205 ? -3.065 17.590 15.199 1.00 96.56 205 ASN A O 1
ATOM 1608 N N . SER A 1 206 ? -1.722 15.907 15.859 1.00 96.38 206 SER A N 1
ATOM 1609 C CA . SER A 1 206 ? -0.481 16.513 15.375 1.00 96.38 206 SER A CA 1
ATOM 1610 C C . SER A 1 206 ? -0.477 16.736 13.870 1.00 96.38 206 SER A C 1
ATOM 1612 O O . SER A 1 206 ? 0.035 17.755 13.413 1.00 96.38 206 SER A O 1
ATOM 1614 N N . MET A 1 207 ? -1.100 15.833 13.113 1.00 96.31 207 MET A N 1
ATOM 1615 C CA . MET A 1 207 ? -1.190 15.900 11.659 1.00 96.31 207 MET A CA 1
ATOM 1616 C C . MET A 1 207 ? -1.775 17.241 11.193 1.00 96.31 207 MET A C 1
ATOM 1618 O O . MET A 1 207 ? -1.183 17.923 10.360 1.00 96.31 207 MET A O 1
ATOM 1622 N N . THR A 1 208 ? -2.867 17.688 11.822 1.00 95.38 208 THR A N 1
ATOM 1623 C CA . THR A 1 208 ? -3.473 18.996 11.517 1.00 95.38 208 THR A CA 1
ATOM 1624 C C . THR A 1 208 ? -2.677 20.148 12.136 1.00 95.38 208 THR A C 1
ATOM 1626 O O . THR A 1 208 ? -2.408 21.149 11.474 1.00 95.38 208 THR A O 1
ATOM 1629 N N . LYS A 1 209 ? -2.312 20.029 13.422 1.00 95.75 209 LYS A N 1
ATOM 1630 C CA . LYS A 1 209 ? -1.769 21.152 14.208 1.00 95.75 209 LYS A CA 1
ATOM 1631 C C . LYS A 1 209 ? -0.319 21.504 13.876 1.00 95.75 209 LYS A C 1
ATOM 1633 O O . LYS A 1 209 ? 0.028 22.677 13.909 1.00 95.75 209 LYS A O 1
ATOM 1638 N N . MET A 1 210 ? 0.515 20.500 13.617 1.00 94.56 210 MET A N 1
ATOM 1639 C CA . MET A 1 210 ? 1.960 20.659 13.417 1.00 94.56 210 MET A CA 1
ATOM 1640 C C . MET A 1 210 ? 2.370 20.500 11.954 1.00 94.56 210 MET A C 1
ATOM 1642 O O . MET A 1 210 ? 3.295 21.173 11.513 1.00 94.56 210 MET A O 1
ATOM 1646 N N . TYR A 1 211 ? 1.690 19.629 11.204 1.00 94.38 211 TYR A N 1
ATOM 1647 C CA . TYR A 1 211 ? 2.065 19.309 9.821 1.00 94.38 211 TYR A CA 1
ATOM 1648 C C . TYR A 1 211 ? 1.127 19.917 8.774 1.00 94.38 211 TYR A C 1
ATOM 1650 O O . TYR A 1 211 ? 1.419 19.835 7.586 1.00 94.38 211 TYR A O 1
ATOM 1658 N N . HIS A 1 212 ? 0.028 20.552 9.198 1.00 95.06 212 HIS A N 1
ATOM 1659 C CA . HIS A 1 212 ? -0.984 21.144 8.314 1.00 95.06 212 HIS A CA 1
ATOM 1660 C C . HIS A 1 212 ? -1.575 20.155 7.295 1.00 95.06 212 HIS A C 1
ATOM 1662 O O . HIS A 1 212 ? -2.030 20.545 6.220 1.00 95.06 212 HIS A O 1
ATOM 1668 N N . ILE A 1 213 ? -1.603 18.870 7.647 1.00 95.94 213 ILE A N 1
ATOM 1669 C CA . ILE A 1 213 ? -2.199 17.808 6.843 1.00 95.94 213 ILE A CA 1
ATOM 1670 C C . ILE A 1 213 ? -3.651 17.634 7.294 1.00 95.94 213 ILE A C 1
ATOM 1672 O O . ILE A 1 213 ? -3.938 17.396 8.471 1.00 95.94 213 ILE A O 1
ATOM 1676 N N . ARG A 1 214 ? -4.590 17.771 6.353 1.00 93.50 214 ARG A N 1
ATOM 1677 C CA . ARG A 1 214 ? -6.021 17.588 6.620 1.00 93.50 214 ARG A CA 1
ATOM 1678 C C . ARG A 1 214 ? -6.347 16.089 6.720 1.00 93.50 214 ARG A C 1
ATOM 1680 O O . ARG A 1 214 ? -6.006 15.356 5.791 1.00 93.50 214 ARG A O 1
ATOM 1687 N N . PRO A 1 215 ? -7.051 15.632 7.773 1.00 92.56 215 PRO A N 1
ATOM 1688 C CA . PRO A 1 215 ? -7.467 14.239 7.871 1.00 92.56 215 PRO A CA 1
ATOM 1689 C C . PRO A 1 215 ? -8.362 13.803 6.709 1.00 92.56 215 PRO A C 1
ATOM 1691 O O . PRO A 1 215 ? -9.403 14.407 6.449 1.00 92.56 215 PRO A O 1
ATOM 1694 N N . LYS A 1 216 ? -7.935 12.734 6.035 1.00 91.12 216 LYS A N 1
ATOM 1695 C CA . LYS A 1 216 ? -8.705 11.962 5.046 1.00 91.12 216 LYS A CA 1
ATOM 1696 C C . LYS A 1 216 ? -9.345 10.728 5.684 1.00 91.12 216 LYS A C 1
ATOM 1698 O O . LYS A 1 216 ? -9.013 10.378 6.819 1.00 91.12 216 LYS A O 1
ATOM 1703 N N . LEU A 1 217 ? -10.231 10.064 4.946 1.00 88.31 217 LEU A N 1
ATOM 1704 C CA . LEU A 1 217 ? -10.979 8.893 5.401 1.00 88.31 217 LEU A CA 1
ATOM 1705 C C . LEU A 1 217 ? -10.082 7.804 6.007 1.00 88.31 217 LEU A C 1
ATOM 1707 O O . LEU A 1 217 ? -10.411 7.246 7.047 1.00 88.31 217 LEU A O 1
ATOM 1711 N N . GLU A 1 218 ? -8.936 7.537 5.393 1.00 90.25 218 GLU A N 1
ATOM 1712 C CA . GLU A 1 218 ? -7.995 6.493 5.797 1.00 90.25 218 GLU A CA 1
ATOM 1713 C C . GLU A 1 218 ? -7.454 6.746 7.213 1.00 90.25 218 GLU A C 1
ATOM 1715 O O . GLU A 1 218 ? -7.351 5.825 8.023 1.00 90.25 218 GLU A O 1
ATOM 1720 N N . HIS A 1 219 ? -7.202 8.013 7.558 1.00 94.25 219 HIS A N 1
ATOM 1721 C CA . HIS A 1 219 ? -6.766 8.412 8.898 1.00 94.25 219 HIS A CA 1
ATOM 1722 C C . HIS A 1 219 ? -7.867 8.185 9.933 1.00 94.25 219 HIS A C 1
ATOM 1724 O O . HIS A 1 219 ? -7.602 7.672 11.022 1.00 94.25 219 HIS A O 1
ATOM 1730 N N . TYR A 1 220 ? -9.110 8.552 9.594 1.00 93.62 220 TYR A N 1
ATOM 1731 C CA . TYR A 1 220 ? -10.264 8.257 10.442 1.00 93.62 220 TYR A CA 1
ATOM 1732 C C . TYR A 1 220 ? -10.439 6.748 10.609 1.00 93.62 220 TYR A C 1
ATOM 1734 O O . TYR A 1 220 ? -10.695 6.299 11.720 1.00 93.62 220 TYR A O 1
ATOM 1742 N N . GLY A 1 221 ? -10.235 5.964 9.548 1.00 91.62 221 GLY A N 1
ATOM 1743 C CA . GLY A 1 221 ? -10.290 4.503 9.580 1.00 91.62 221 GLY A CA 1
ATOM 1744 C C . GLY A 1 221 ? -9.314 3.900 10.569 1.00 91.62 221 GLY A C 1
ATOM 1745 O O . GLY A 1 221 ? -9.726 3.099 11.405 1.00 91.62 221 GLY A O 1
ATOM 1746 N N . CYS A 1 222 ? -8.060 4.349 10.545 1.00 94.50 222 CYS A N 1
ATOM 1747 C CA . CYS A 1 222 ? -7.050 3.894 11.497 1.00 94.50 222 CYS A CA 1
ATOM 1748 C C . CYS A 1 222 ? -7.417 4.261 12.944 1.00 94.50 222 CYS A C 1
ATOM 1750 O O . CYS A 1 222 ? -7.283 3.436 13.844 1.00 94.50 222 CYS A O 1
ATOM 1752 N N . LEU A 1 223 ? -7.910 5.484 13.180 1.00 96.25 223 LEU A N 1
ATOM 1753 C CA . LEU A 1 223 ? -8.287 5.927 14.525 1.00 96.25 223 LEU A CA 1
ATOM 1754 C C . LEU A 1 223 ? -9.549 5.213 15.044 1.00 96.25 223 LEU A C 1
ATOM 1756 O O . LEU A 1 223 ? -9.603 4.841 16.212 1.00 96.25 223 LEU A O 1
ATOM 1760 N N . ILE A 1 224 ? -10.546 4.982 14.189 1.00 94.88 224 ILE A N 1
ATOM 1761 C CA . ILE A 1 224 ? -11.765 4.232 14.528 1.00 94.88 224 ILE A CA 1
ATOM 1762 C C . ILE A 1 224 ? -11.438 2.767 14.808 1.00 94.88 224 ILE A C 1
ATOM 1764 O O . ILE A 1 224 ? -11.986 2.207 15.754 1.00 94.88 224 ILE A O 1
ATOM 1768 N N . ASP A 1 225 ? -10.546 2.152 14.028 1.00 92.44 225 ASP A N 1
ATOM 1769 C CA . ASP A 1 225 ? -10.059 0.794 14.293 1.00 92.44 225 ASP A CA 1
ATOM 1770 C C . ASP A 1 225 ? -9.343 0.724 15.651 1.00 92.44 225 ASP A C 1
ATOM 1772 O O . ASP A 1 225 ? -9.687 -0.122 16.474 1.00 92.44 225 ASP A O 1
ATOM 1776 N N . LEU A 1 226 ? -8.449 1.675 15.948 1.00 95.94 226 LEU A N 1
ATOM 1777 C CA . LEU A 1 226 ? -7.762 1.774 17.241 1.00 95.94 226 LEU A CA 1
ATOM 1778 C C . LEU A 1 226 ? -8.745 1.909 18.418 1.00 95.94 226 LEU A C 1
ATOM 1780 O O . LEU A 1 226 ? -8.665 1.152 19.386 1.00 95.94 226 LEU A O 1
ATOM 1784 N N . LEU A 1 227 ? -9.688 2.853 18.340 1.00 97.12 227 LEU A N 1
ATOM 1785 C CA . LEU A 1 227 ? -10.704 3.065 19.378 1.00 97.12 227 LEU A CA 1
ATOM 1786 C C . LEU A 1 227 ? -11.625 1.847 19.518 1.00 97.12 227 LEU A C 1
ATOM 1788 O O . LEU A 1 227 ? -11.929 1.418 20.632 1.00 97.12 227 LEU A O 1
ATOM 1792 N N . GLY A 1 228 ? -12.022 1.261 18.388 1.00 93.12 228 GLY A N 1
ATOM 1793 C CA . GLY A 1 228 ? -12.837 0.059 18.320 1.00 93.12 228 GLY A CA 1
ATOM 1794 C C . GLY A 1 228 ? -12.174 -1.121 19.022 1.00 93.12 228 GLY A C 1
ATOM 1795 O O . GLY A 1 228 ? -12.795 -1.733 19.887 1.00 93.12 228 GLY A O 1
ATOM 1796 N N . ARG A 1 229 ? -10.901 -1.401 18.719 1.00 91.25 229 ARG A N 1
ATOM 1797 C CA . ARG A 1 229 ? -10.103 -2.462 19.362 1.00 91.25 229 ARG A CA 1
ATOM 1798 C C . ARG A 1 229 ? -9.823 -2.213 20.841 1.00 91.25 229 ARG A C 1
ATOM 1800 O O . ARG A 1 229 ? -9.558 -3.168 21.558 1.00 91.25 229 ARG A O 1
ATOM 1807 N N . ALA A 1 230 ? -9.875 -0.962 21.291 1.00 95.12 230 ALA A N 1
ATOM 1808 C CA . ALA A 1 230 ? -9.743 -0.592 22.698 1.00 95.12 230 ALA A CA 1
ATOM 1809 C C . ALA A 1 230 ? -11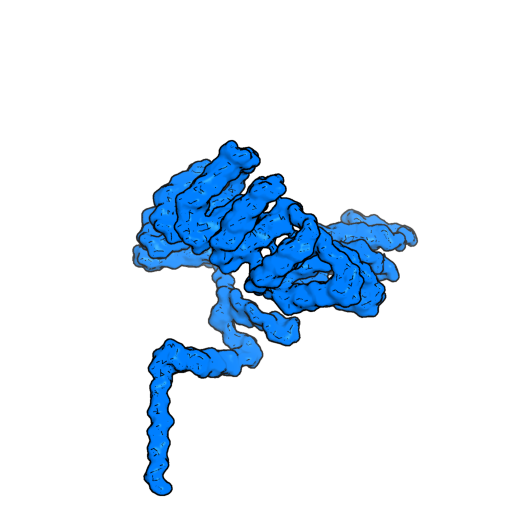.082 -0.607 23.465 1.00 95.12 230 ALA A C 1
ATOM 1811 O O . ALA A 1 230 ? -11.098 -0.366 24.671 1.00 95.12 230 ALA A O 1
ATOM 1812 N N . GLY A 1 231 ? -12.209 -0.865 22.790 1.00 93.62 231 GLY A N 1
ATOM 1813 C CA . GLY A 1 231 ? -13.546 -0.861 23.392 1.00 93.62 231 GLY A CA 1
ATOM 1814 C C . GLY A 1 231 ? -14.147 0.531 23.602 1.00 93.62 231 GLY A C 1
ATOM 1815 O O . GLY A 1 231 ? -15.206 0.656 24.215 1.00 93.62 231 GLY A O 1
ATOM 1816 N N . LEU A 1 232 ? -13.522 1.580 23.065 1.00 96.50 232 LEU A N 1
ATOM 1817 C CA . LEU A 1 232 ? -13.969 2.974 23.158 1.00 96.50 232 LEU A CA 1
ATOM 1818 C C . LEU A 1 232 ? -15.008 3.283 22.069 1.00 96.50 232 LEU A C 1
ATOM 1820 O O . LEU A 1 232 ? -14.816 4.139 21.204 1.00 96.50 232 LEU A O 1
ATOM 1824 N N . LEU A 1 233 ? -16.107 2.525 22.082 1.00 94.38 233 LEU A N 1
ATOM 1825 C CA . LEU A 1 233 ? -17.083 2.511 20.990 1.00 94.38 233 LEU A CA 1
ATOM 1826 C C . LEU A 1 233 ? -17.864 3.821 20.848 1.00 94.38 233 LEU A C 1
ATOM 1828 O O . LEU A 1 233 ? -18.145 4.223 19.721 1.00 94.38 233 LEU A O 1
ATOM 1832 N N . ASP A 1 234 ? -18.183 4.491 21.957 1.00 94.94 234 ASP A N 1
ATOM 1833 C CA . ASP A 1 234 ? -18.924 5.758 21.932 1.00 94.94 234 ASP A CA 1
ATOM 1834 C C . ASP A 1 234 ? -18.100 6.864 21.249 1.00 94.94 234 ASP A C 1
ATOM 1836 O O . ASP A 1 234 ? -18.597 7.593 20.393 1.00 94.94 234 ASP A O 1
ATOM 1840 N N . GLU A 1 235 ? -16.799 6.934 21.547 1.00 95.56 235 GLU A N 1
ATOM 1841 C CA . GLU A 1 235 ? -15.880 7.883 20.906 1.00 95.56 235 GLU A CA 1
ATOM 1842 C C . GLU A 1 235 ? -15.704 7.577 19.413 1.00 95.56 235 GLU A C 1
ATOM 1844 O O . GLU A 1 235 ? -15.707 8.490 18.585 1.00 95.56 235 GLU A O 1
ATOM 1849 N N . ALA A 1 236 ? -15.595 6.295 19.051 1.00 95.12 236 ALA A N 1
ATOM 1850 C CA . ALA A 1 236 ? -15.521 5.875 17.655 1.00 95.12 236 ALA A CA 1
ATOM 1851 C C . ALA A 1 236 ? -16.803 6.240 16.878 1.00 95.12 236 ALA A C 1
ATOM 1853 O O . ALA A 1 236 ? -16.728 6.709 15.739 1.00 95.12 236 ALA A O 1
ATOM 1854 N N . GLU A 1 237 ? -17.978 6.081 17.495 1.00 94.00 237 GLU A N 1
ATOM 1855 C CA . GLU A 1 237 ? -19.259 6.509 16.926 1.00 94.00 237 GLU A CA 1
ATOM 1856 C C . GLU A 1 237 ? -19.312 8.033 16.730 1.00 94.00 237 GLU A C 1
ATOM 1858 O O . GLU A 1 237 ? -19.693 8.508 15.654 1.00 94.00 237 GLU A O 1
ATOM 1863 N N . GLU A 1 238 ? -18.924 8.812 17.743 1.00 93.19 238 GLU A N 1
ATOM 1864 C CA . GLU A 1 238 ? -18.860 10.272 17.641 1.00 93.19 238 GLU A CA 1
ATOM 1865 C C . GLU A 1 238 ? -17.926 10.736 16.525 1.00 93.19 238 GLU A C 1
ATOM 1867 O O . GLU A 1 238 ? -18.225 11.711 15.832 1.00 93.19 238 GLU A O 1
ATOM 1872 N N . LEU A 1 239 ? -16.795 10.053 16.351 1.00 92.19 239 LEU A N 1
ATOM 1873 C CA . LEU A 1 239 ? -15.810 10.396 15.339 1.00 92.19 239 LEU A CA 1
ATOM 1874 C C . LEU A 1 239 ? -16.367 10.199 13.925 1.00 92.19 239 LEU A C 1
ATOM 1876 O O . LEU A 1 239 ? -16.232 11.105 13.107 1.00 92.19 239 LEU A O 1
ATOM 1880 N N . ILE A 1 240 ? -17.064 9.086 13.658 1.00 90.31 240 ILE A N 1
ATOM 1881 C CA . ILE A 1 240 ? -17.740 8.858 12.367 1.00 90.31 240 ILE A CA 1
ATOM 1882 C C . ILE A 1 240 ? -18.782 9.947 12.096 1.00 90.31 240 ILE A C 1
ATOM 1884 O O . ILE A 1 240 ? -18.856 10.465 10.985 1.00 90.31 240 ILE A O 1
ATOM 1888 N N . LYS A 1 241 ? -19.571 10.331 13.108 1.00 87.88 241 LYS A N 1
ATOM 1889 C CA . LYS A 1 241 ? -20.606 11.373 12.970 1.00 87.88 241 LYS A CA 1
ATOM 1890 C C . LYS A 1 241 ? -20.039 12.763 12.651 1.00 87.88 241 LYS A C 1
ATOM 1892 O O . LYS A 1 241 ? -20.780 13.603 12.149 1.00 87.88 241 LYS A O 1
ATOM 1897 N N . LYS A 1 242 ? -18.761 13.019 12.955 1.00 86.19 242 LYS A N 1
ATOM 1898 C CA . LYS A 1 242 ? -18.069 14.291 12.672 1.00 86.19 242 LYS A CA 1
ATOM 1899 C C . LYS A 1 242 ? -17.514 14.370 11.242 1.00 86.19 242 LYS A C 1
ATOM 1901 O O . LYS A 1 242 ? -17.062 15.442 10.845 1.00 86.19 242 LYS A O 1
ATOM 1906 N N . ILE A 1 243 ? -17.523 13.275 10.477 1.00 84.12 243 ILE A N 1
ATOM 1907 C CA . ILE A 1 243 ? -17.001 13.253 9.104 1.00 84.12 243 ILE A CA 1
ATOM 1908 C C . ILE A 1 243 ? -18.012 13.939 8.161 1.00 84.12 243 ILE A C 1
ATOM 1910 O O . ILE A 1 243 ? -19.196 13.603 8.210 1.00 84.12 243 ILE A O 1
ATOM 1914 N N . PRO A 1 244 ? -17.589 14.899 7.313 1.00 69.81 244 PRO A N 1
ATOM 1915 C CA . PRO A 1 244 ? -18.482 15.585 6.376 1.00 69.81 244 PRO A CA 1
ATOM 1916 C C . PRO A 1 244 ? -19.181 14.623 5.396 1.00 69.81 244 PRO A C 1
ATOM 1918 O O . PRO A 1 244 ? -18.536 13.781 4.774 1.00 69.81 244 PRO A O 1
ATOM 1921 N N . ASN A 1 245 ? -20.502 14.774 5.248 1.00 63.22 245 ASN A N 1
ATOM 1922 C CA . ASN A 1 245 ? -21.396 13.926 4.442 1.00 63.22 245 ASN A CA 1
ATOM 1923 C C . ASN A 1 245 ? -21.306 14.212 2.928 1.00 63.22 245 ASN A C 1
ATOM 1925 O O . ASN A 1 245 ? -22.301 14.625 2.331 1.00 63.22 245 ASN A O 1
ATOM 1929 N N . GLU A 1 246 ? -20.148 14.021 2.297 1.00 55.75 246 GLU A N 1
ATOM 1930 C CA . GLU A 1 246 ? -20.037 14.250 0.845 1.00 55.75 246 GLU A CA 1
ATOM 1931 C C . GLU A 1 246 ? -20.310 12.987 0.013 1.00 55.75 246 GLU A C 1
ATOM 1933 O O . GLU A 1 246 ? -20.920 13.114 -1.038 1.00 55.75 246 GLU A O 1
ATOM 1938 N N . ASP A 1 247 ? -20.035 11.776 0.523 1.00 61.19 247 ASP A N 1
ATOM 1939 C CA . ASP A 1 247 ? -20.466 10.523 -0.117 1.00 61.19 247 ASP A CA 1
ATOM 1940 C C . ASP A 1 247 ? -20.568 9.348 0.872 1.00 61.19 247 ASP A C 1
ATOM 1942 O O . ASP A 1 247 ? -19.589 8.821 1.401 1.00 61.19 247 ASP A O 1
ATOM 1946 N N . ASN A 1 248 ? -21.796 8.885 1.090 1.00 65.44 248 ASN A N 1
ATOM 1947 C CA . ASN A 1 248 ? -22.149 7.853 2.068 1.00 65.44 248 ASN A CA 1
ATOM 1948 C C . ASN A 1 248 ? -21.496 6.475 1.787 1.00 65.44 248 ASN A C 1
ATOM 1950 O O . ASN A 1 248 ? -21.245 5.713 2.722 1.00 65.44 248 ASN A O 1
ATOM 1954 N N . ALA A 1 249 ? -21.173 6.159 0.526 1.00 65.25 249 ALA A N 1
ATOM 1955 C CA . ALA A 1 249 ? -20.495 4.912 0.145 1.00 65.25 249 ALA A CA 1
ATOM 1956 C C . ALA A 1 249 ? -19.040 4.839 0.637 1.00 65.25 249 ALA A C 1
ATOM 1958 O O . ALA A 1 249 ? -18.546 3.757 0.953 1.00 65.25 249 ALA A O 1
ATOM 1959 N N . ILE A 1 250 ? -18.381 5.990 0.779 1.00 71.94 250 ILE A N 1
ATOM 1960 C CA . ILE A 1 250 ? -16.984 6.081 1.211 1.00 71.94 250 ILE A CA 1
ATOM 1961 C C . ILE A 1 250 ? -16.850 5.705 2.698 1.00 71.94 250 ILE A C 1
ATOM 1963 O O . ILE A 1 250 ? -15.815 5.212 3.125 1.00 71.94 250 ILE A O 1
ATOM 1967 N N . LEU A 1 251 ? -17.912 5.836 3.501 1.00 81.69 251 LEU A N 1
ATOM 1968 C CA . LEU A 1 251 ? -17.892 5.511 4.934 1.00 81.69 251 LEU A CA 1
ATOM 1969 C C . LEU A 1 251 ? -18.013 4.006 5.237 1.00 81.69 251 LEU A C 1
ATOM 1971 O O . LEU A 1 251 ? -17.879 3.605 6.395 1.00 81.69 251 LEU A O 1
ATOM 1975 N N . VAL A 1 252 ? -18.270 3.159 4.232 1.00 80.44 252 VAL A N 1
ATOM 1976 C CA . VAL A 1 252 ? -18.483 1.712 4.420 1.00 80.44 252 VAL A CA 1
ATOM 1977 C C . VAL A 1 252 ? -17.329 1.028 5.174 1.00 80.44 252 VAL A C 1
ATOM 1979 O O . VAL A 1 252 ? -17.632 0.305 6.127 1.00 80.44 252 VAL A O 1
ATOM 1982 N N . PRO A 1 253 ? -16.038 1.277 4.865 1.00 80.06 253 PRO A N 1
ATOM 1983 C CA . PRO A 1 253 ? -14.931 0.684 5.616 1.00 80.06 253 PRO A CA 1
ATOM 1984 C C . PRO A 1 253 ? -14.912 1.103 7.093 1.00 80.06 253 PRO A C 1
ATOM 1986 O O . PRO A 1 253 ? -14.687 0.268 7.966 1.00 80.06 253 PRO A O 1
ATOM 1989 N N . LEU A 1 254 ? -15.229 2.368 7.398 1.00 88.00 254 LEU A N 1
ATOM 1990 C CA . LEU A 1 254 ? -15.280 2.885 8.774 1.00 88.00 254 LEU A CA 1
ATOM 1991 C C . LEU A 1 254 ? -16.379 2.208 9.593 1.00 88.00 254 LEU A C 1
ATOM 1993 O O . LEU A 1 254 ? -16.164 1.789 10.733 1.00 88.00 254 LEU A O 1
ATOM 1997 N N . TYR A 1 255 ? -17.561 2.079 8.986 1.00 86.75 255 TYR A N 1
ATOM 1998 C CA . TYR A 1 255 ? -18.666 1.328 9.561 1.00 86.75 255 TYR A CA 1
ATOM 1999 C C . TYR A 1 255 ? -18.291 -0.141 9.751 1.00 86.75 255 TYR A C 1
ATOM 2001 O O . TYR A 1 255 ? -18.614 -0.697 10.794 1.00 86.75 255 TYR A O 1
ATOM 2009 N N . GLY A 1 256 ? -17.573 -0.753 8.807 1.00 81.75 256 GLY A N 1
ATOM 2010 C CA . GLY A 1 256 ? -17.035 -2.109 8.936 1.00 81.75 256 GLY A CA 1
ATOM 2011 C C . GLY A 1 256 ? -16.152 -2.284 10.176 1.00 81.75 256 GLY A C 1
ATOM 2012 O O . GLY A 1 256 ? -16.404 -3.191 10.975 1.00 81.75 256 GLY A O 1
ATOM 2013 N N . SER A 1 257 ? -15.185 -1.384 10.392 1.00 85.75 257 SER A N 1
ATOM 2014 C CA . SER A 1 257 ? -14.300 -1.409 11.568 1.00 85.75 257 SER A CA 1
ATOM 2015 C C . SER A 1 257 ? -15.076 -1.267 12.880 1.00 85.75 257 SER A C 1
ATOM 2017 O O . SER A 1 257 ? -14.927 -2.093 13.785 1.00 85.75 257 SER A O 1
ATOM 2019 N N . LEU A 1 258 ? -15.978 -0.282 12.973 1.00 89.25 258 LEU A N 1
ATOM 2020 C CA . LEU A 1 258 ? -16.797 -0.083 14.174 1.00 89.25 258 LEU A CA 1
ATOM 2021 C C . LEU A 1 258 ? -17.758 -1.256 14.420 1.00 89.25 258 LEU A C 1
ATOM 2023 O O . LEU A 1 258 ? -17.964 -1.671 15.561 1.00 89.25 258 LEU A O 1
ATOM 2027 N N . LEU A 1 259 ? -18.332 -1.820 13.358 1.00 84.44 259 LEU A N 1
ATOM 2028 C CA . LEU A 1 259 ? -19.224 -2.972 13.433 1.00 84.44 259 LEU A CA 1
ATOM 2029 C C . LEU A 1 259 ? -18.478 -4.212 13.946 1.00 84.44 259 LEU A C 1
ATOM 2031 O O . LEU A 1 259 ? -18.986 -4.919 14.819 1.00 84.44 259 LEU A O 1
ATOM 2035 N N . SER A 1 260 ? -17.252 -4.441 13.465 1.00 82.06 260 SER A N 1
ATOM 2036 C CA . SER A 1 260 ? -16.373 -5.503 13.967 1.00 82.06 260 SER A CA 1
ATOM 2037 C C . SER A 1 260 ? -16.098 -5.343 15.466 1.00 82.06 260 SER A C 1
ATOM 2039 O O . SER A 1 260 ? -16.259 -6.300 16.228 1.00 82.06 260 SER A O 1
ATOM 2041 N N . ALA A 1 261 ? -15.792 -4.125 15.919 1.00 87.31 261 ALA A N 1
ATOM 2042 C CA . ALA A 1 261 ? -15.601 -3.831 17.335 1.00 87.31 261 ALA A CA 1
ATOM 2043 C C . ALA A 1 261 ? -16.882 -4.063 18.162 1.00 87.31 261 ALA A C 1
ATOM 2045 O O . ALA A 1 261 ? -16.843 -4.712 19.207 1.00 87.31 261 ALA A O 1
ATOM 2046 N N . CYS A 1 262 ? -18.050 -3.645 17.661 1.00 85.88 262 CYS A N 1
ATOM 2047 C CA . CYS A 1 262 ? -19.337 -3.903 18.317 1.00 85.88 262 CYS A CA 1
ATOM 2048 C C . CYS A 1 262 ? -19.607 -5.402 18.510 1.00 85.88 262 CYS A C 1
ATOM 2050 O O . CYS A 1 262 ? -20.175 -5.787 19.531 1.00 85.88 262 CYS A O 1
ATOM 2052 N N . ARG A 1 263 ? -19.187 -6.252 17.561 1.00 82.62 263 ARG A N 1
ATOM 2053 C CA . ARG A 1 263 ? -19.272 -7.716 17.687 1.00 82.62 263 ARG A CA 1
ATOM 2054 C C . ARG A 1 263 ? -18.391 -8.236 18.824 1.00 82.62 263 ARG A C 1
ATOM 2056 O O . ARG A 1 263 ? -18.850 -9.074 19.594 1.00 82.62 263 ARG A O 1
ATOM 2063 N N . ILE A 1 264 ? -17.154 -7.748 18.929 1.00 84.12 264 ILE A N 1
ATOM 2064 C CA . ILE A 1 264 ? -16.190 -8.163 19.965 1.00 84.12 264 ILE A CA 1
ATOM 2065 C C . ILE A 1 264 ? -16.709 -7.793 21.360 1.00 84.12 264 ILE A C 1
ATOM 2067 O O . ILE A 1 264 ? -16.759 -8.641 22.248 1.00 84.12 264 ILE A O 1
ATOM 2071 N N . TYR A 1 265 ? -17.174 -6.556 21.530 1.00 87.06 265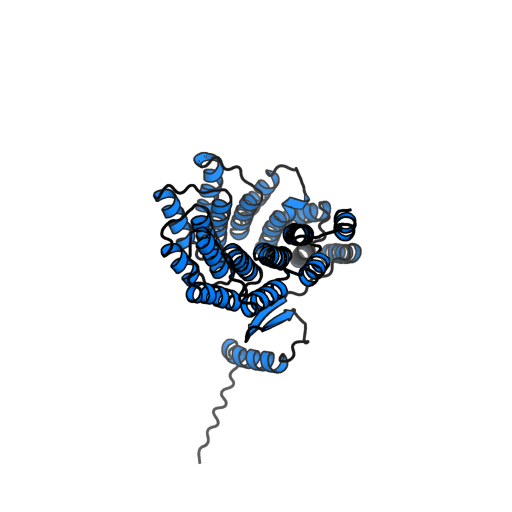 TYR A N 1
ATOM 2072 C CA . TYR A 1 265 ? -17.641 -6.027 22.817 1.00 87.06 265 TYR A CA 1
ATOM 2073 C C . TYR A 1 265 ? -19.141 -6.226 23.071 1.00 87.06 265 TYR A C 1
ATOM 2075 O O . TYR A 1 265 ? -19.674 -5.723 24.058 1.00 87.06 265 TYR A O 1
ATOM 2083 N N . LYS A 1 266 ? -19.844 -6.947 22.187 1.00 83.94 266 LYS A N 1
ATOM 2084 C CA . LYS A 1 266 ? -21.293 -7.210 22.262 1.00 83.94 266 LYS A CA 1
ATOM 2085 C C . LYS A 1 266 ? -22.151 -5.937 22.406 1.00 83.94 266 LYS A C 1
ATOM 2087 O O . LYS A 1 266 ? -23.236 -5.975 22.987 1.00 83.94 266 LYS A O 1
ATOM 2092 N N . ASN A 1 267 ? -21.711 -4.804 21.849 1.00 84.94 267 ASN A N 1
ATOM 2093 C CA . ASN A 1 267 ? -22.479 -3.555 21.871 1.00 84.94 267 ASN A CA 1
ATOM 2094 C C . ASN A 1 267 ? -23.546 -3.556 20.766 1.00 84.94 267 ASN A C 1
ATOM 2096 O O . ASN A 1 267 ? -23.341 -3.120 19.630 1.00 84.94 267 ASN A O 1
ATOM 2100 N N . VAL A 1 268 ? -24.725 -4.065 21.121 1.00 80.75 268 VAL A N 1
ATOM 2101 C CA . VAL A 1 268 ? -25.861 -4.212 20.203 1.00 80.75 268 VAL A CA 1
ATOM 2102 C C . VAL A 1 268 ? -26.452 -2.858 19.784 1.00 80.75 268 VAL A C 1
ATOM 2104 O O . VAL A 1 268 ? -27.028 -2.756 18.700 1.00 80.75 268 VAL A O 1
ATOM 2107 N N . ALA A 1 269 ? -26.348 -1.820 20.620 1.00 86.19 269 ALA A N 1
ATOM 2108 C CA . ALA A 1 269 ? -26.941 -0.512 20.342 1.00 86.19 269 ALA A CA 1
ATOM 2109 C C . ALA A 1 269 ? -26.232 0.184 19.172 1.00 86.19 269 ALA A C 1
ATOM 2111 O O . ALA A 1 269 ? -26.873 0.475 18.156 1.00 86.19 269 ALA A O 1
ATOM 2112 N N . ILE A 1 270 ? -24.909 0.347 19.274 1.00 87.19 270 ILE A N 1
ATOM 2113 C CA . ILE A 1 270 ? -24.087 0.936 18.209 1.00 87.19 270 ILE A CA 1
ATOM 2114 C C . ILE A 1 270 ? -24.092 0.019 16.984 1.00 87.19 270 ILE A C 1
ATOM 2116 O O . ILE A 1 270 ? -24.309 0.492 15.869 1.00 87.19 270 ILE A O 1
ATOM 2120 N N . GLY A 1 271 ? -24.000 -1.304 17.174 1.00 83.00 271 GLY A N 1
ATOM 2121 C CA . GLY A 1 271 ? -24.083 -2.271 16.075 1.00 83.00 271 GLY A CA 1
ATOM 2122 C C . GLY A 1 271 ? -25.364 -2.130 15.239 1.00 83.00 271 GLY A C 1
ATOM 2123 O O . GLY A 1 271 ? -25.309 -2.134 14.009 1.00 83.00 271 GLY A O 1
ATOM 2124 N N . LYS A 1 272 ? -26.525 -1.913 15.877 1.00 79.00 272 LYS A N 1
ATOM 2125 C CA . LYS A 1 272 ? -27.794 -1.627 15.176 1.00 79.00 272 LYS A CA 1
ATOM 2126 C C . LYS A 1 272 ? -27.802 -0.275 14.468 1.00 79.00 272 LYS A C 1
ATOM 2128 O O . LYS A 1 272 ? -28.467 -0.142 13.441 1.00 79.00 272 LYS A O 1
ATOM 2133 N N . TRP A 1 273 ? -27.158 0.744 15.028 1.00 86.06 273 TRP A N 1
ATOM 2134 C CA . TRP A 1 273 ? -27.052 2.041 14.365 1.00 86.06 273 TRP A CA 1
ATOM 2135 C C . TRP A 1 273 ? -26.190 1.931 13.101 1.00 86.06 273 TRP A C 1
ATOM 2137 O O . TRP A 1 273 ? -26.668 2.298 12.026 1.00 86.06 273 TRP A O 1
ATOM 2147 N N . VAL A 1 274 ? -25.000 1.328 13.201 1.00 84.19 274 VAL A N 1
ATOM 2148 C CA . VAL A 1 274 ? -24.092 1.087 12.066 1.00 84.19 274 VAL A CA 1
ATOM 2149 C C . VAL A 1 274 ? -24.786 0.275 10.970 1.00 84.19 274 VAL A C 1
ATOM 2151 O O . VAL A 1 274 ? -24.790 0.671 9.805 1.00 84.19 274 VAL A O 1
ATOM 2154 N N . ALA A 1 275 ? -25.472 -0.804 11.355 1.00 76.00 275 ALA A N 1
ATOM 2155 C CA . ALA A 1 275 ? -26.301 -1.613 10.467 1.00 76.00 275 ALA A CA 1
ATOM 2156 C C . ALA A 1 275 ? -27.278 -0.786 9.624 1.00 76.00 275 ALA A C 1
ATOM 2158 O O . ALA A 1 275 ? -27.378 -0.961 8.409 1.00 76.00 275 ALA A O 1
ATOM 2159 N N . LYS A 1 276 ? -28.013 0.128 10.270 1.00 78.31 276 LYS A N 1
ATOM 2160 C CA . LYS A 1 276 ? -28.988 0.984 9.589 1.00 78.31 276 LYS A CA 1
ATOM 2161 C C . LYS A 1 276 ? -28.315 1.925 8.594 1.00 78.31 276 LYS A C 1
ATOM 2163 O O . LYS A 1 276 ? -28.899 2.159 7.540 1.00 78.31 276 LYS A O 1
ATOM 2168 N N . GLN A 1 277 ? -27.125 2.450 8.894 1.00 82.19 277 GLN A N 1
ATOM 2169 C CA . GLN A 1 277 ? -26.398 3.303 7.946 1.00 82.19 277 GLN A CA 1
ATOM 2170 C C . GLN A 1 277 ? -25.933 2.502 6.726 1.00 82.19 277 GLN A C 1
ATOM 2172 O O . GLN A 1 277 ? -26.226 2.893 5.601 1.00 82.19 277 GLN A O 1
ATOM 2177 N N . LEU A 1 278 ? -25.338 1.324 6.930 1.00 76.38 278 LEU A N 1
ATOM 2178 C CA . LEU A 1 278 ? -24.909 0.428 5.846 1.00 76.38 278 LEU A CA 1
ATOM 2179 C C . LEU A 1 278 ? -26.065 0.023 4.918 1.00 76.38 278 LEU A C 1
ATOM 2181 O O . LEU A 1 278 ? -25.924 0.003 3.696 1.00 76.38 278 LEU A O 1
ATOM 2185 N N . VAL A 1 279 ? -27.243 -0.239 5.492 1.00 73.38 279 VAL A N 1
ATOM 2186 C CA . VAL A 1 279 ? -28.463 -0.556 4.734 1.00 73.38 279 VAL A CA 1
ATOM 2187 C C . VAL A 1 279 ? -28.943 0.627 3.890 1.00 73.38 279 VAL A C 1
ATOM 2189 O O . VAL A 1 279 ? -29.414 0.385 2.777 1.00 73.38 279 VAL A O 1
ATOM 2192 N N . LYS A 1 280 ? -28.841 1.865 4.401 1.00 75.50 280 LYS A N 1
ATOM 2193 C CA . LYS A 1 280 ? -29.195 3.098 3.670 1.00 75.50 280 LYS A CA 1
ATOM 2194 C C . LYS A 1 280 ? -28.231 3.391 2.527 1.00 75.50 280 LYS A C 1
ATOM 2196 O O . LYS A 1 280 ? -28.674 3.855 1.487 1.00 75.50 280 LYS A O 1
ATOM 2201 N N . ILE A 1 281 ? -26.944 3.110 2.727 1.00 74.31 281 ILE A N 1
ATOM 2202 C CA . ILE A 1 281 ? -25.900 3.272 1.707 1.00 74.31 281 ILE A CA 1
ATOM 2203 C C . ILE A 1 281 ? -26.153 2.345 0.511 1.00 74.31 281 ILE A C 1
ATOM 2205 O O . ILE A 1 281 ? -25.771 2.668 -0.607 1.00 74.31 281 ILE A O 1
ATOM 2209 N N . GLY A 1 282 ? -26.818 1.204 0.729 1.00 64.06 282 GLY A N 1
ATOM 2210 C CA . GLY A 1 282 ? -27.098 0.251 -0.344 1.00 64.06 282 GLY A CA 1
ATOM 2211 C C . GLY A 1 282 ? -25.833 -0.428 -0.871 1.00 64.06 282 GLY A C 1
ATOM 2212 O O . GLY A 1 282 ? -25.753 -0.711 -2.060 1.00 64.06 282 GLY A O 1
ATOM 2213 N N . SER A 1 283 ? -24.846 -0.674 0.000 1.00 63.81 283 SER A N 1
ATOM 2214 C CA . SER A 1 283 ? -23.605 -1.362 -0.377 1.00 63.81 283 SER A CA 1
ATOM 2215 C C . SER A 1 283 ? -23.911 -2.730 -1.002 1.00 63.81 283 SER A C 1
ATOM 2217 O O . SER A 1 283 ? -24.754 -3.464 -0.496 1.00 63.81 283 SER A O 1
ATOM 2219 N N . SER A 1 284 ? -23.230 -3.091 -2.086 1.00 64.69 284 SER A N 1
ATOM 2220 C CA . SER A 1 284 ? -23.258 -4.440 -2.670 1.00 64.69 284 SER A CA 1
ATOM 2221 C C . SER A 1 284 ? -22.248 -5.390 -2.009 1.00 64.69 284 SER A C 1
ATOM 2223 O O . SER A 1 284 ? -22.116 -6.541 -2.423 1.00 64.69 284 SER A O 1
ATOM 2225 N N . ASP A 1 285 ? -21.532 -4.936 -0.976 1.00 65.44 285 ASP A N 1
ATOM 2226 C CA . ASP A 1 285 ? -20.462 -5.704 -0.351 1.00 65.44 285 ASP A CA 1
ATOM 2227 C C . ASP A 1 285 ? -21.017 -6.875 0.483 1.00 65.44 285 ASP A C 1
ATOM 2229 O O . ASP A 1 285 ? -21.760 -6.707 1.462 1.00 65.44 285 ASP A O 1
ATOM 2233 N N . SER A 1 286 ? -20.627 -8.090 0.093 1.00 67.56 286 SER A N 1
ATOM 2234 C CA . SER A 1 286 ? -20.985 -9.334 0.779 1.00 67.56 286 SER A CA 1
ATOM 2235 C C . SER A 1 286 ? -20.430 -9.418 2.204 1.00 67.56 286 SER A C 1
ATOM 2237 O O . SER A 1 286 ? -21.077 -10.009 3.079 1.00 67.56 286 SER A O 1
ATOM 2239 N N . SER A 1 287 ? -19.275 -8.798 2.465 1.00 64.69 287 SER A N 1
ATOM 2240 C CA . SER A 1 287 ? -18.590 -8.825 3.759 1.00 64.69 287 SER A CA 1
ATOM 2241 C C . SER A 1 287 ? -19.395 -8.071 4.820 1.00 64.69 287 SER A C 1
ATOM 2243 O O . SER A 1 287 ? -19.648 -8.589 5.911 1.00 64.69 287 SER A O 1
ATOM 2245 N N . VAL A 1 288 ? -19.926 -6.905 4.449 1.00 66.75 288 VAL A N 1
ATOM 2246 C CA . VAL A 1 288 ? -20.760 -6.033 5.283 1.00 66.75 288 VAL A CA 1
ATOM 2247 C C . VAL A 1 288 ? -22.058 -6.731 5.684 1.00 66.75 288 VAL A C 1
ATOM 2249 O O . VAL A 1 288 ? -22.439 -6.728 6.857 1.00 66.75 288 VAL A O 1
ATOM 2252 N N . HIS A 1 289 ? -22.729 -7.380 4.731 1.00 71.69 289 HIS A N 1
ATOM 2253 C CA . HIS A 1 289 ? -23.962 -8.119 5.006 1.00 71.69 289 HIS A CA 1
ATOM 2254 C C . HIS A 1 289 ? -23.712 -9.345 5.888 1.00 71.69 289 HIS A C 1
ATOM 2256 O O . HIS A 1 289 ? -24.513 -9.654 6.772 1.00 71.69 289 HIS A O 1
ATOM 2262 N N . THR A 1 290 ? -22.579 -10.019 5.688 1.00 73.81 290 THR A N 1
ATOM 2263 C CA . THR A 1 290 ? -22.167 -11.157 6.514 1.00 73.81 290 THR A CA 1
ATOM 2264 C C . THR A 1 290 ? -21.875 -10.718 7.953 1.00 73.81 290 THR A C 1
ATOM 2266 O O . THR A 1 290 ? -22.387 -11.328 8.893 1.00 73.81 290 THR A O 1
ATOM 2269 N N . LEU A 1 291 ? -21.126 -9.625 8.142 1.00 68.94 291 LEU A N 1
ATOM 2270 C CA . LEU A 1 291 ? -20.866 -9.024 9.457 1.00 68.94 291 LEU A CA 1
ATOM 2271 C C . LEU A 1 291 ? -22.168 -8.629 10.161 1.00 68.94 291 LEU A C 1
ATOM 2273 O O . LEU A 1 291 ? -22.354 -8.916 11.345 1.00 68.94 291 LEU A O 1
ATOM 2277 N N . LEU A 1 292 ? -23.096 -8.034 9.413 1.00 70.75 292 LEU A N 1
ATOM 2278 C CA . LEU A 1 292 ? -24.392 -7.626 9.927 1.00 70.75 292 LEU A CA 1
ATOM 2279 C C . LEU A 1 292 ? -25.239 -8.818 10.400 1.00 70.75 292 LEU A C 1
ATOM 2281 O O . LEU A 1 292 ? -25.799 -8.792 11.499 1.00 70.75 292 LEU A O 1
ATOM 2285 N N . ALA A 1 293 ? -25.304 -9.882 9.595 1.00 74.38 293 ALA A N 1
ATOM 2286 C CA . ALA A 1 293 ? -25.994 -11.114 9.963 1.00 74.38 293 ALA A CA 1
ATOM 2287 C C . ALA A 1 293 ? -25.383 -11.749 11.222 1.00 74.38 293 ALA A C 1
ATOM 2289 O O . ALA A 1 293 ? -26.121 -12.180 12.106 1.00 74.38 293 ALA A O 1
ATOM 2290 N N . ASN A 1 294 ? -24.053 -11.751 11.347 1.00 70.19 294 ASN A N 1
ATOM 2291 C CA . ASN A 1 294 ? -23.366 -12.293 12.520 1.00 70.19 294 ASN A CA 1
ATOM 2292 C C . ASN A 1 294 ? -23.687 -11.510 13.802 1.00 70.19 294 ASN A C 1
ATOM 2294 O O . ASN A 1 294 ? -23.857 -12.113 14.859 1.00 70.19 294 ASN A O 1
ATOM 2298 N N . ILE A 1 295 ? -23.831 -10.185 13.725 1.00 68.06 295 ILE A N 1
ATOM 2299 C CA . ILE A 1 295 ? -24.185 -9.363 14.892 1.00 68.06 295 ILE A CA 1
ATOM 2300 C C . ILE A 1 295 ? -25.629 -9.585 15.317 1.00 68.06 295 ILE A C 1
ATOM 2302 O O . ILE A 1 295 ? -25.884 -9.765 16.508 1.00 68.06 295 ILE A O 1
ATOM 2306 N N . TYR A 1 296 ? -26.571 -9.640 14.373 1.00 70.69 296 TYR A N 1
ATOM 2307 C CA . TYR A 1 296 ? -27.952 -9.978 14.715 1.00 70.69 296 TYR A CA 1
ATOM 2308 C C . TYR A 1 296 ? -28.071 -11.390 15.285 1.00 70.69 296 TYR A C 1
ATOM 2310 O O . TYR A 1 296 ? -28.806 -11.576 16.251 1.00 70.69 296 TYR A O 1
ATOM 2318 N N . ALA A 1 297 ? -27.305 -12.351 14.759 1.00 72.81 297 ALA A N 1
ATOM 2319 C CA . ALA A 1 297 ? -27.240 -13.699 15.315 1.00 72.81 297 ALA A CA 1
ATOM 2320 C C . ALA A 1 297 ? -26.685 -13.689 16.749 1.00 72.81 297 ALA A C 1
ATOM 2322 O O . ALA A 1 297 ? -27.288 -14.287 17.633 1.00 72.81 297 ALA A O 1
ATOM 2323 N N . SER A 1 298 ? -25.602 -12.942 17.007 1.00 65.12 298 SER A N 1
ATOM 2324 C CA . SER A 1 298 ? -25.023 -12.808 18.356 1.00 65.12 298 SER A CA 1
ATOM 2325 C C . SER A 1 298 ? -25.947 -12.110 19.361 1.00 65.12 298 SER A C 1
ATOM 2327 O O . SER A 1 298 ? -25.779 -12.268 20.564 1.00 65.12 298 SER A O 1
ATOM 2329 N N . ALA A 1 299 ? -26.922 -11.344 18.864 1.00 64.00 299 ALA A N 1
ATOM 2330 C CA . ALA A 1 299 ? -27.956 -10.679 19.650 1.00 64.00 299 ALA A CA 1
ATOM 2331 C C . ALA A 1 299 ? -29.293 -11.450 19.657 1.00 64.00 299 ALA A C 1
ATOM 2333 O O . ALA A 1 299 ? -30.320 -10.853 19.978 1.00 64.00 299 ALA A O 1
ATOM 2334 N N . GLU A 1 300 ? -29.294 -12.720 19.230 1.00 73.19 300 GLU A N 1
ATOM 2335 C CA . GLU A 1 300 ? -30.458 -13.624 19.154 1.00 73.19 300 GLU A CA 1
ATOM 2336 C C . GLU A 1 300 ? -31.640 -13.089 18.316 1.00 73.19 300 GLU A C 1
ATOM 2338 O O . GLU A 1 300 ? -32.788 -13.514 18.437 1.00 73.19 300 GLU A O 1
ATOM 2343 N N . LYS A 1 301 ? -31.365 -12.165 17.393 1.00 71.25 301 LYS A N 1
ATOM 2344 C CA . LYS A 1 301 ? -32.350 -11.518 16.515 1.00 71.25 301 LYS A CA 1
ATOM 2345 C C . LYS A 1 301 ? -32.467 -12.230 15.174 1.00 71.25 301 LYS A C 1
ATOM 2347 O O . LYS A 1 301 ? -32.154 -11.671 14.122 1.00 71.25 301 LYS A O 1
ATOM 2352 N N . TRP A 1 302 ? -32.946 -13.468 15.197 1.00 76.56 302 TRP A N 1
ATOM 2353 C CA . TRP A 1 302 ? -33.030 -14.329 14.009 1.00 76.56 302 TRP A CA 1
ATOM 2354 C C . TRP A 1 302 ? -33.928 -13.783 12.886 1.00 76.56 302 TRP A C 1
ATOM 2356 O O . TRP A 1 302 ? -33.656 -14.014 11.704 1.00 76.56 302 TRP A O 1
ATOM 2366 N N . GLU A 1 303 ? -34.947 -12.987 13.215 1.00 77.19 303 GLU A N 1
ATOM 2367 C CA . GLU A 1 303 ? -35.746 -12.279 12.207 1.00 77.19 303 GLU A CA 1
ATOM 2368 C C . GLU A 1 303 ? -34.910 -11.277 11.405 1.00 77.19 303 GLU A C 1
ATOM 2370 O O . GLU A 1 303 ? -35.013 -11.211 10.179 1.00 77.19 303 GLU A O 1
ATOM 2375 N N . ASP A 1 304 ? -34.053 -10.512 12.083 1.00 74.19 304 ASP A N 1
ATOM 2376 C CA . ASP A 1 304 ? -33.202 -9.513 11.444 1.00 74.19 304 ASP A CA 1
ATOM 2377 C C . ASP A 1 304 ? -32.084 -10.192 10.632 1.00 74.19 304 ASP A C 1
ATOM 2379 O O . ASP A 1 304 ? -31.806 -9.768 9.511 1.00 74.19 304 ASP A O 1
ATOM 2383 N N . VAL A 1 305 ? -31.541 -11.326 11.105 1.00 75.69 305 VAL A N 1
ATOM 2384 C CA . VAL A 1 305 ? -30.648 -12.198 10.307 1.00 75.69 305 VAL A CA 1
ATOM 2385 C C . VAL A 1 305 ? -31.321 -12.614 8.998 1.00 75.69 305 VAL A C 1
ATOM 2387 O O . VAL A 1 305 ? -30.722 -12.535 7.924 1.00 75.69 305 VAL A O 1
ATOM 2390 N N . THR A 1 306 ? -32.583 -13.036 9.075 1.00 80.94 306 THR A N 1
ATOM 2391 C CA . THR A 1 306 ? -33.349 -13.489 7.909 1.00 80.94 306 THR A CA 1
ATOM 2392 C C . THR A 1 306 ? -33.601 -12.345 6.926 1.00 80.94 306 THR A C 1
ATOM 2394 O O . THR A 1 306 ? -33.449 -12.538 5.719 1.00 80.94 306 THR A O 1
ATOM 2397 N N . LYS A 1 307 ? -33.915 -11.137 7.417 1.00 79.62 307 LYS A N 1
ATOM 2398 C CA . LYS A 1 307 ? -34.068 -9.932 6.579 1.00 79.62 307 LYS A CA 1
ATOM 2399 C C . LYS A 1 307 ? -32.774 -9.593 5.835 1.00 79.62 307 LYS A C 1
ATOM 2401 O O . LYS A 1 307 ? -32.822 -9.320 4.639 1.00 79.62 307 LYS A O 1
ATOM 2406 N N . VAL A 1 308 ? -31.626 -9.660 6.512 1.00 76.06 308 VAL A N 1
ATOM 2407 C CA . VAL A 1 308 ? -30.311 -9.391 5.903 1.00 76.06 308 VAL A CA 1
ATOM 2408 C C . VAL A 1 308 ? -29.981 -10.428 4.831 1.00 76.06 308 VAL A C 1
ATOM 2410 O O . VAL A 1 308 ? -29.636 -10.053 3.714 1.00 76.06 308 VAL A O 1
ATOM 2413 N N . ARG A 1 309 ? -30.159 -11.723 5.124 1.00 77.50 309 ARG A N 1
ATOM 2414 C CA . ARG A 1 309 ? -29.916 -12.809 4.155 1.00 77.50 309 ARG A CA 1
ATOM 2415 C C . ARG A 1 309 ? -30.836 -12.734 2.936 1.00 77.50 309 ARG A C 1
ATOM 2417 O O . ARG A 1 309 ? -30.393 -13.013 1.826 1.00 77.50 309 ARG A O 1
ATOM 2424 N N . ARG A 1 310 ? -32.101 -12.338 3.122 1.00 80.19 310 ARG A N 1
ATOM 2425 C CA . ARG A 1 310 ? -33.035 -12.105 2.010 1.00 80.19 310 ARG A CA 1
ATOM 2426 C C . ARG A 1 310 ? -32.553 -10.957 1.127 1.00 80.19 310 ARG A C 1
ATOM 2428 O O . ARG A 1 310 ? -32.411 -11.151 -0.071 1.00 80.19 310 ARG A O 1
ATOM 2435 N N . LYS A 1 311 ? -32.178 -9.825 1.731 1.00 74.50 311 LYS A N 1
ATOM 2436 C CA . LYS A 1 311 ? -31.635 -8.672 1.004 1.00 74.50 311 LYS A CA 1
ATOM 2437 C C . LYS A 1 311 ? -30.358 -9.021 0.221 1.00 74.50 311 LYS A C 1
ATOM 2439 O O . LYS A 1 311 ? -30.222 -8.589 -0.915 1.00 74.50 311 LYS A O 1
ATOM 2444 N N . MET A 1 312 ? -29.465 -9.858 0.765 1.00 73.94 312 MET A N 1
ATOM 2445 C CA . MET A 1 312 ? -28.304 -10.370 0.012 1.00 73.94 312 MET A CA 1
ATOM 2446 C C . MET A 1 312 ? -28.724 -11.132 -1.251 1.00 73.94 312 MET A C 1
ATOM 2448 O O . MET A 1 312 ? -28.137 -10.933 -2.310 1.00 73.94 312 MET A O 1
ATOM 2452 N N . LYS A 1 313 ? -29.756 -11.980 -1.147 1.00 78.00 313 LYS A N 1
ATOM 2453 C CA . LYS A 1 313 ? -30.292 -12.743 -2.280 1.00 78.00 313 LYS A CA 1
ATOM 2454 C C . LYS A 1 313 ? -30.934 -11.827 -3.325 1.00 78.00 313 LYS A C 1
ATOM 2456 O O . LYS A 1 313 ? -30.697 -12.026 -4.511 1.00 78.00 313 LYS A O 1
ATOM 2461 N N . ASP A 1 314 ? -31.683 -10.819 -2.883 1.00 78.62 314 ASP A N 1
ATOM 2462 C CA . ASP A 1 314 ? -32.378 -9.868 -3.759 1.00 78.62 314 ASP A CA 1
ATOM 2463 C C . ASP A 1 314 ? -31.401 -8.979 -4.551 1.00 78.62 314 ASP A C 1
ATOM 2465 O O . ASP A 1 314 ? -31.671 -8.637 -5.697 1.00 78.62 314 ASP A O 1
ATOM 2469 N N . ILE A 1 315 ? -30.243 -8.641 -3.968 1.00 72.00 315 ILE A N 1
ATOM 2470 C CA . ILE A 1 315 ? -29.194 -7.826 -4.613 1.00 72.00 315 ILE A CA 1
ATOM 2471 C C . ILE A 1 315 ? -28.184 -8.714 -5.380 1.00 72.00 315 ILE A C 1
ATOM 2473 O O . ILE A 1 315 ? -27.227 -8.223 -5.968 1.00 72.00 315 ILE A O 1
ATOM 2477 N N . GLY A 1 316 ? -28.372 -10.040 -5.391 1.00 67.75 316 GLY A N 1
ATOM 2478 C CA . GLY A 1 316 ? -27.470 -10.978 -6.073 1.00 67.75 316 GLY A CA 1
ATOM 2479 C C . GLY A 1 316 ? -26.086 -11.110 -5.424 1.00 67.75 316 GLY A C 1
ATOM 2480 O O . GLY A 1 316 ? -25.158 -11.637 -6.037 1.00 67.75 316 GLY A O 1
ATOM 2481 N N . VAL A 1 317 ? -25.938 -10.657 -4.179 1.00 69.56 317 VAL A N 1
ATOM 2482 C CA . VAL A 1 317 ? -24.677 -10.671 -3.438 1.00 69.56 317 VAL A CA 1
ATOM 2483 C C . VAL A 1 317 ? -24.393 -12.096 -2.968 1.00 69.56 317 VAL A C 1
ATOM 2485 O O . VAL A 1 317 ? -25.026 -12.606 -2.039 1.00 69.56 317 VAL A O 1
ATOM 2488 N N . LYS A 1 318 ? -23.430 -12.759 -3.612 1.00 63.75 318 LYS A N 1
ATOM 2489 C CA . LYS A 1 318 ? -22.949 -14.083 -3.201 1.00 63.75 318 LYS A CA 1
ATOM 2490 C C . LYS A 1 318 ? -21.855 -13.937 -2.147 1.00 63.75 318 LYS A C 1
ATOM 2492 O O . LYS A 1 318 ? -20.995 -13.068 -2.248 1.00 63.75 318 LYS A O 1
ATOM 2497 N N . LYS A 1 319 ? -21.884 -14.803 -1.133 1.00 63.81 319 LYS A N 1
ATOM 2498 C CA . LYS A 1 319 ? -20.782 -14.932 -0.175 1.00 63.81 319 LYS A CA 1
ATOM 2499 C C . LYS A 1 319 ? -19.561 -15.449 -0.936 1.00 63.81 319 LYS A C 1
ATOM 2501 O O . LYS A 1 319 ? -19.624 -16.557 -1.462 1.00 63.81 319 LYS A O 1
ATOM 2506 N N . LEU A 1 320 ? -18.481 -14.676 -0.973 1.00 56.72 320 LEU A N 1
ATOM 2507 C CA . LEU A 1 320 ? -17.191 -15.197 -1.412 1.00 56.72 320 LEU A CA 1
ATOM 2508 C C . LEU A 1 320 ? -16.688 -16.163 -0.324 1.00 56.72 320 LEU A C 1
ATOM 2510 O O . LEU A 1 320 ? -16.631 -15.769 0.849 1.00 56.72 320 LEU A O 1
ATOM 2514 N N . PRO A 1 321 ? -16.417 -17.441 -0.642 1.00 61.53 321 PRO A N 1
ATOM 2515 C CA . PRO A 1 321 ? -15.730 -18.317 0.296 1.00 61.53 321 PRO A CA 1
ATOM 2516 C C . PRO A 1 321 ? -14.369 -17.699 0.632 1.00 61.53 321 PRO A C 1
ATOM 2518 O O . PRO A 1 321 ? -13.738 -17.079 -0.221 1.00 61.53 321 PRO A O 1
ATOM 2521 N N . GLY A 1 322 ? -13.943 -17.815 1.894 1.00 59.34 322 GLY A N 1
ATOM 2522 C CA . GLY A 1 322 ? -12.606 -17.358 2.274 1.00 59.34 322 GLY A CA 1
ATOM 2523 C C . GLY A 1 322 ? -11.576 -18.109 1.439 1.00 59.34 322 GLY A C 1
ATOM 2524 O O . GLY A 1 322 ? -11.704 -19.320 1.307 1.00 59.34 322 GLY A O 1
ATOM 2525 N N . CYS A 1 323 ? -10.616 -17.402 0.857 1.00 73.31 323 CYS A N 1
ATOM 2526 C CA . CYS A 1 323 ? -9.542 -17.998 0.075 1.00 73.31 323 CYS A CA 1
ATOM 2527 C C . CYS A 1 323 ? -8.217 -17.755 0.795 1.00 73.31 323 CYS A C 1
ATOM 2529 O O . CYS A 1 323 ? -7.977 -16.653 1.294 1.00 73.31 323 CYS A O 1
ATOM 2531 N N . SER A 1 324 ? -7.378 -18.779 0.857 1.00 72.25 324 SER A N 1
ATOM 2532 C CA . SER A 1 324 ? -5.955 -18.652 1.156 1.00 72.25 324 SER A CA 1
ATOM 2533 C C . SER A 1 324 ? -5.182 -19.265 0.007 1.00 72.25 324 SER A C 1
ATOM 2535 O O . SER A 1 324 ? -5.556 -20.338 -0.454 1.00 72.25 324 SER A O 1
ATOM 2537 N N . SER A 1 325 ? -4.099 -18.636 -0.420 1.00 75.50 325 SER A N 1
ATOM 2538 C CA . SER A 1 325 ? -3.202 -19.202 -1.418 1.00 75.50 325 SER A CA 1
ATOM 2539 C C . SER A 1 325 ? -1.818 -19.431 -0.825 1.00 75.50 325 SER A C 1
ATOM 2541 O O . SER A 1 325 ? -1.386 -18.710 0.078 1.00 75.50 325 SER A O 1
ATOM 2543 N N . ILE A 1 326 ? -1.138 -20.463 -1.312 1.00 74.81 326 ILE A N 1
ATOM 2544 C CA . ILE A 1 326 ? 0.282 -20.697 -1.046 1.00 74.81 326 ILE A CA 1
ATOM 2545 C C . ILE A 1 326 ? 0.994 -20.876 -2.379 1.00 74.81 326 ILE A C 1
ATOM 2547 O O . ILE A 1 326 ? 0.399 -21.345 -3.345 1.00 74.81 326 ILE A O 1
ATOM 2551 N N . GLU A 1 327 ? 2.271 -20.538 -2.423 1.00 72.00 327 GLU A N 1
ATOM 2552 C CA . GLU A 1 327 ? 3.103 -20.778 -3.591 1.00 72.00 327 GLU A CA 1
ATOM 2553 C C . GLU A 1 327 ? 4.063 -21.935 -3.308 1.00 72.00 327 GLU A C 1
ATOM 2555 O O . GLU A 1 327 ? 4.819 -21.891 -2.335 1.00 72.00 327 GLU A O 1
ATOM 2560 N N . VAL A 1 328 ? 4.029 -22.965 -4.153 1.00 74.00 328 VAL A N 1
ATOM 2561 C CA . VAL A 1 328 ? 4.960 -24.101 -4.119 1.00 74.00 328 VAL A CA 1
ATOM 2562 C C . VAL A 1 328 ? 5.545 -24.253 -5.515 1.00 74.00 328 VAL A C 1
ATOM 2564 O O . VAL A 1 328 ? 4.809 -24.276 -6.496 1.00 74.00 328 VAL A O 1
ATOM 2567 N N . ASP A 1 329 ? 6.873 -24.288 -5.622 1.00 72.88 329 ASP A N 1
ATOM 2568 C CA . ASP A 1 329 ? 7.588 -24.456 -6.896 1.00 72.88 329 ASP A CA 1
ATOM 2569 C C . ASP A 1 329 ? 7.148 -23.483 -8.009 1.00 72.88 329 ASP A C 1
ATOM 2571 O O . ASP A 1 329 ? 7.051 -23.839 -9.182 1.00 72.88 329 ASP A O 1
ATOM 2575 N N . SER A 1 330 ? 6.913 -22.215 -7.647 1.00 62.09 330 SER A N 1
ATOM 2576 C CA . SER A 1 330 ? 6.417 -21.165 -8.556 1.00 62.09 330 SER A CA 1
ATOM 2577 C C . SER A 1 330 ? 4.993 -21.368 -9.091 1.00 62.09 330 SER A C 1
ATOM 2579 O O . SER A 1 330 ? 4.607 -20.702 -10.055 1.00 62.09 330 SER A O 1
ATOM 2581 N N . ILE A 1 331 ? 4.211 -22.263 -8.483 1.00 65.06 331 ILE A N 1
ATOM 2582 C CA . ILE A 1 331 ? 2.793 -22.480 -8.770 1.00 65.06 331 ILE A CA 1
ATOM 2583 C C . ILE A 1 331 ? 1.980 -21.983 -7.574 1.00 65.06 331 ILE A C 1
ATOM 2585 O O . ILE A 1 331 ? 2.238 -22.357 -6.429 1.00 65.06 331 ILE A O 1
ATOM 2589 N N . ILE A 1 332 ? 0.996 -21.122 -7.837 1.00 72.25 332 ILE A N 1
ATOM 2590 C CA . ILE A 1 332 ? 0.060 -20.645 -6.817 1.00 72.25 332 ILE A CA 1
ATOM 2591 C C . ILE A 1 332 ? -1.052 -21.686 -6.660 1.00 72.25 332 ILE A C 1
ATOM 2593 O O . ILE A 1 332 ? -1.797 -21.970 -7.595 1.00 72.25 332 ILE A O 1
ATOM 2597 N N . HIS A 1 333 ? -1.167 -22.238 -5.458 1.00 76.50 333 HIS A N 1
ATOM 2598 C CA . HIS A 1 333 ? -2.222 -23.150 -5.044 1.00 76.50 333 HIS A CA 1
ATOM 2599 C C . HIS A 1 333 ? -3.251 -22.382 -4.216 1.00 76.50 333 HIS A C 1
ATOM 2601 O O . HIS A 1 333 ? -2.948 -21.907 -3.120 1.00 76.50 333 HIS A O 1
ATOM 2607 N N . GLU A 1 334 ? -4.468 -22.248 -4.739 1.00 78.75 334 GLU A N 1
ATOM 2608 C CA . GLU A 1 334 ? -5.578 -21.582 -4.056 1.00 78.75 334 GLU A CA 1
ATOM 2609 C C . GLU A 1 334 ? -6.431 -22.589 -3.272 1.00 78.75 334 GLU A C 1
ATOM 2611 O O . GLU A 1 334 ? -6.789 -23.658 -3.768 1.00 78.75 334 GLU A O 1
ATOM 2616 N N . PHE A 1 335 ? -6.793 -22.226 -2.043 1.00 80.06 335 PHE A N 1
ATOM 2617 C CA . PHE A 1 335 ? -7.637 -23.012 -1.150 1.00 80.06 335 PHE A CA 1
ATOM 2618 C C . PHE A 1 335 ? -8.851 -22.192 -0.740 1.00 80.06 335 PHE A C 1
ATOM 2620 O O . PHE A 1 335 ? -8.746 -21.242 0.042 1.00 80.06 335 PHE A O 1
ATOM 2627 N N . PHE A 1 336 ? -10.024 -22.588 -1.226 1.00 78.31 336 PHE A N 1
ATOM 2628 C CA . PHE A 1 336 ? -11.287 -21.979 -0.832 1.00 78.31 336 PHE A CA 1
ATOM 2629 C C . PHE A 1 336 ? -11.901 -22.714 0.364 1.00 78.31 336 PHE A C 1
ATOM 2631 O O . PHE A 1 336 ? -11.897 -23.941 0.465 1.00 78.31 336 PHE A O 1
ATOM 2638 N N . ALA A 1 337 ? -12.470 -21.956 1.296 1.00 69.56 337 ALA A N 1
ATOM 2639 C CA . ALA A 1 337 ? -13.100 -22.486 2.494 1.00 69.56 337 ALA A CA 1
ATOM 2640 C C . ALA A 1 337 ? -14.281 -23.400 2.129 1.00 69.56 337 ALA A C 1
ATOM 2642 O O . ALA A 1 337 ? -15.332 -22.925 1.689 1.00 69.56 337 ALA A O 1
ATOM 2643 N N . GLY A 1 338 ? -14.112 -24.700 2.380 1.00 67.56 338 GLY A N 1
ATOM 2644 C CA . GLY A 1 338 ? -15.103 -25.735 2.079 1.00 67.56 338 GLY A CA 1
ATOM 2645 C C . GLY A 1 338 ? -15.029 -26.297 0.658 1.00 67.56 338 GLY A C 1
ATOM 2646 O O . GLY A 1 338 ? -15.935 -27.035 0.279 1.00 67.56 338 GLY A O 1
ATOM 2647 N N . ASP A 1 339 ? -13.992 -25.959 -0.110 1.00 76.56 339 ASP A N 1
ATOM 2648 C CA . ASP A 1 339 ? -13.748 -26.511 -1.440 1.00 76.56 339 ASP A CA 1
ATOM 2649 C C . ASP A 1 339 ? -12.822 -27.737 -1.371 1.00 76.56 339 ASP A C 1
ATOM 2651 O O . ASP A 1 339 ? -11.669 -27.599 -0.954 1.00 76.56 339 ASP A O 1
ATOM 2655 N N . PRO A 1 340 ? -13.305 -28.934 -1.757 1.00 72.06 340 PRO A N 1
ATOM 2656 C CA . PRO A 1 340 ? -12.506 -30.143 -1.754 1.00 72.06 340 PRO A CA 1
ATOM 2657 C C . PRO A 1 340 ? -11.648 -30.345 -3.027 1.00 72.06 340 PRO A C 1
ATOM 2659 O O . PRO A 1 340 ? -11.089 -31.426 -3.208 1.00 72.06 340 PRO A O 1
ATOM 2662 N N . SER A 1 341 ? -11.595 -29.386 -3.961 1.00 76.25 341 SER A N 1
ATOM 2663 C CA . SER A 1 341 ? -11.140 -29.641 -5.340 1.00 76.25 341 SER A CA 1
ATOM 2664 C C . SER A 1 341 ? -9.626 -29.691 -5.567 1.00 76.25 341 SER A C 1
ATOM 2666 O O . SER A 1 341 ? -9.203 -29.944 -6.697 1.00 76.25 341 SER A O 1
ATOM 2668 N N . HIS A 1 342 ? -8.796 -29.420 -4.559 1.00 78.94 342 HIS A N 1
ATOM 2669 C CA . HIS A 1 342 ? -7.343 -29.398 -4.745 1.00 78.94 342 HIS A CA 1
ATOM 2670 C C . HIS A 1 342 ? -6.807 -30.806 -5.056 1.00 78.94 342 HIS A C 1
ATOM 2672 O O . HIS A 1 342 ? -7.146 -31.771 -4.370 1.00 78.94 342 HIS A O 1
ATOM 2678 N N . SER A 1 343 ? -5.933 -30.930 -6.060 1.00 81.56 343 SER A N 1
ATOM 2679 C CA . SER A 1 343 ? -5.401 -32.220 -6.538 1.00 81.56 343 SER A CA 1
ATOM 2680 C C . SER A 1 343 ? -4.762 -33.060 -5.428 1.00 81.56 343 SER A C 1
ATOM 2682 O O . SER A 1 343 ? -4.939 -34.273 -5.386 1.00 81.56 343 SER A O 1
ATOM 2684 N N . GLU A 1 344 ? -4.066 -32.405 -4.501 1.00 83.19 344 GLU A N 1
ATOM 2685 C CA . GLU A 1 344 ? -3.347 -33.040 -3.384 1.00 83.19 344 GLU A CA 1
ATOM 2686 C C . GLU A 1 344 ? -4.105 -32.990 -2.049 1.00 83.19 344 GLU A C 1
ATOM 2688 O O . GLU A 1 344 ? -3.536 -33.204 -0.979 1.00 83.19 344 GLU A O 1
ATOM 2693 N N . MET A 1 345 ? -5.406 -32.690 -2.065 1.00 81.62 345 MET A N 1
ATOM 2694 C CA . MET A 1 345 ? -6.144 -32.412 -0.832 1.00 81.62 345 MET A CA 1
ATOM 2695 C C . MET A 1 345 ? -6.115 -33.561 0.188 1.00 81.62 345 MET A C 1
ATOM 2697 O O . MET A 1 345 ? -6.054 -33.310 1.391 1.00 81.62 345 MET A O 1
ATOM 2701 N N . GLY A 1 346 ? -6.112 -34.815 -0.275 1.00 82.25 346 GLY A N 1
ATOM 2702 C CA . GLY A 1 346 ? -6.001 -35.984 0.603 1.00 82.25 346 GLY A CA 1
ATOM 2703 C C . GLY A 1 346 ? -4.679 -36.031 1.378 1.00 82.25 346 GLY A C 1
ATOM 2704 O O . GLY A 1 346 ? -4.678 -36.309 2.578 1.00 82.25 346 GLY A O 1
ATOM 2705 N N . GLU A 1 347 ? -3.564 -35.705 0.721 1.00 84.94 347 GLU A N 1
ATOM 2706 C CA . GLU A 1 347 ? -2.242 -35.664 1.355 1.00 84.94 347 GLU A CA 1
ATOM 2707 C C . GLU A 1 347 ? -2.131 -34.489 2.328 1.00 84.94 347 GLU A C 1
ATOM 2709 O O . GLU A 1 347 ? -1.666 -34.662 3.457 1.00 84.94 347 GLU A O 1
ATOM 2714 N N . ILE A 1 348 ? -2.646 -33.321 1.929 1.00 84.56 348 ILE A N 1
ATOM 2715 C CA . ILE A 1 348 ? -2.678 -32.114 2.762 1.00 84.56 348 ILE A CA 1
ATOM 2716 C C . ILE A 1 348 ? -3.463 -32.371 4.054 1.00 84.56 348 ILE A C 1
ATOM 2718 O O . ILE A 1 348 ? -2.951 -32.095 5.139 1.00 84.56 348 ILE A O 1
ATOM 2722 N N . TYR A 1 349 ? -4.670 -32.944 3.974 1.00 84.38 349 TYR A N 1
ATOM 2723 C CA . TYR A 1 349 ? -5.459 -33.258 5.171 1.00 84.38 349 TYR A CA 1
ATOM 2724 C C . TYR A 1 349 ? -4.812 -34.342 6.036 1.00 84.38 349 TYR A C 1
ATOM 2726 O O . TYR A 1 349 ? -4.773 -34.191 7.254 1.00 84.38 349 TYR A O 1
ATOM 2734 N N . SER A 1 350 ? -4.231 -35.384 5.434 1.00 87.31 350 SER A N 1
ATOM 2735 C CA . SER A 1 350 ? -3.481 -36.405 6.179 1.00 87.31 350 SER A CA 1
ATOM 2736 C C . SER A 1 350 ? -2.297 -35.799 6.946 1.00 87.31 350 SER A C 1
ATOM 2738 O O . SER A 1 350 ? -2.037 -36.147 8.102 1.00 87.31 350 SER A O 1
ATOM 2740 N N . MET A 1 351 ? -1.579 -34.860 6.325 1.00 86.19 351 MET A N 1
ATOM 2741 C CA . MET A 1 351 ? -0.473 -34.149 6.960 1.00 86.19 351 MET A CA 1
ATOM 2742 C C . MET A 1 351 ? -0.959 -33.211 8.071 1.00 86.19 351 MET A C 1
ATOM 2744 O O . MET A 1 351 ? -0.379 -33.210 9.158 1.00 86.19 351 MET A O 1
ATOM 2748 N N . LEU A 1 352 ? -2.036 -32.456 7.836 1.00 83.06 352 LEU A N 1
ATOM 2749 C CA . LEU A 1 352 ? -2.664 -31.603 8.848 1.00 83.06 352 LEU A CA 1
ATOM 2750 C C . LEU A 1 352 ? -3.119 -32.416 10.062 1.00 83.06 352 LEU A C 1
ATOM 2752 O O . LEU A 1 352 ? -2.815 -32.028 11.186 1.00 83.06 352 LEU A O 1
ATOM 2756 N N . ASP A 1 353 ? -3.755 -33.569 9.856 1.00 85.81 353 ASP A N 1
ATOM 2757 C CA . ASP A 1 353 ? -4.153 -34.471 10.939 1.00 85.81 353 ASP A CA 1
ATOM 2758 C C . ASP A 1 353 ? -2.940 -34.975 11.725 1.00 85.81 353 ASP A C 1
ATOM 2760 O O . ASP A 1 353 ? -2.963 -35.026 12.958 1.00 85.81 353 ASP A O 1
ATOM 2764 N N . ARG A 1 354 ? -1.844 -35.312 11.035 1.00 86.94 354 ARG A N 1
ATOM 2765 C CA . ARG A 1 354 ? -0.593 -35.725 11.683 1.00 86.94 354 ARG A CA 1
ATOM 2766 C C . ARG A 1 354 ? 0.013 -34.607 12.534 1.00 86.94 354 ARG A C 1
ATOM 2768 O O . ARG A 1 354 ? 0.520 -34.892 13.613 1.00 86.94 354 ARG A O 1
ATOM 2775 N N . LEU A 1 355 ? -0.056 -33.358 12.076 1.00 82.38 355 LEU A N 1
ATOM 2776 C CA . LEU A 1 355 ? 0.435 -32.185 12.809 1.00 82.38 355 LEU A CA 1
ATOM 2777 C C . LEU A 1 355 ? -0.505 -31.755 13.948 1.00 82.38 355 LEU A C 1
ATOM 2779 O O . LEU A 1 355 ? -0.041 -31.243 14.966 1.00 82.38 355 LEU A O 1
ATOM 2783 N N . ALA A 1 356 ? -1.814 -31.967 13.803 1.00 81.62 356 ALA A N 1
ATOM 2784 C CA . ALA A 1 356 ? -2.818 -31.586 14.792 1.00 81.62 356 ALA A CA 1
ATOM 2785 C C . ALA A 1 356 ? -2.899 -32.568 15.972 1.00 81.62 356 ALA A C 1
ATOM 2787 O O . ALA A 1 356 ? -3.164 -32.144 17.098 1.00 81.62 356 ALA A O 1
ATOM 2788 N N . LYS A 1 357 ? -2.645 -33.866 15.744 1.00 79.25 357 LYS A N 1
ATOM 2789 C CA . LYS A 1 357 ? -2.694 -34.914 16.784 1.00 79.25 357 LYS A CA 1
ATOM 2790 C C . LYS A 1 357 ? -1.844 -34.592 18.031 1.00 79.25 357 LYS A C 1
ATOM 2792 O O . LYS A 1 357 ? -2.400 -34.678 19.130 1.00 79.25 357 LYS A O 1
ATOM 2797 N N . PRO A 1 358 ? -0.574 -34.151 17.910 1.00 77.50 358 PRO A N 1
ATOM 2798 C CA . PRO A 1 358 ? 0.228 -33.738 19.064 1.00 77.50 358 PRO A CA 1
ATOM 2799 C C . PRO A 1 358 ? -0.296 -32.464 19.741 1.00 77.50 358 PRO A C 1
ATOM 2801 O O . PRO A 1 358 ? -0.313 -32.369 20.965 1.00 77.50 358 PRO A O 1
ATOM 2804 N N . LEU A 1 359 ? -0.768 -31.488 18.957 1.00 70.06 359 LEU A N 1
ATOM 2805 C CA . LEU A 1 359 ? -1.235 -30.186 19.457 1.00 70.06 359 LEU A CA 1
ATOM 2806 C C . LEU A 1 359 ? -2.553 -30.276 20.242 1.00 70.06 359 LEU A C 1
ATOM 2808 O O . LEU A 1 359 ? -2.826 -29.427 21.088 1.00 70.06 359 LEU A O 1
ATOM 2812 N N . LEU A 1 360 ? -3.360 -31.305 19.975 1.00 72.75 360 LEU A N 1
ATOM 2813 C CA . LEU A 1 360 ? -4.630 -31.572 20.655 1.00 72.75 360 LEU A CA 1
ATOM 2814 C C . LEU A 1 360 ? -4.503 -32.582 21.809 1.00 72.75 360 LEU A C 1
ATOM 2816 O O . LEU A 1 360 ? -5.513 -32.924 22.422 1.00 72.75 360 LEU A O 1
ATOM 2820 N N . GLY A 1 361 ? -3.290 -33.059 22.118 1.00 57.38 361 GLY A N 1
ATOM 2821 C CA . GLY A 1 361 ? -3.057 -34.023 23.199 1.00 57.38 361 GLY A CA 1
ATOM 2822 C C . GLY A 1 361 ? -3.681 -35.402 22.948 1.00 57.38 361 GLY A C 1
ATOM 2823 O O . GLY A 1 361 ? -4.034 -36.096 23.898 1.00 57.38 361 GLY A O 1
ATOM 2824 N N . LEU A 1 362 ? -3.845 -35.797 21.680 1.00 55.94 362 LEU A N 1
ATOM 2825 C CA . LEU A 1 362 ? -4.483 -37.054 21.268 1.00 55.94 362 LEU A CA 1
ATOM 2826 C C . LEU A 1 362 ? -3.467 -38.165 20.948 1.00 55.94 362 LEU A C 1
ATOM 2828 O O . LEU A 1 362 ? -3.705 -38.987 20.062 1.00 55.94 362 LEU A O 1
ATOM 2832 N N . GLU A 1 363 ? -2.342 -38.227 21.660 1.00 56.06 363 GLU A N 1
ATOM 2833 C CA . GLU A 1 363 ? -1.477 -39.409 21.612 1.00 56.06 363 GLU A CA 1
ATOM 2834 C C . GLU A 1 363 ? -2.000 -40.474 22.583 1.00 56.06 363 GLU A C 1
ATOM 2836 O O . GLU A 1 363 ? -1.909 -40.350 23.805 1.00 56.06 363 GLU A O 1
ATOM 2841 N N . LYS A 1 364 ? -2.546 -41.563 22.028 1.00 49.62 364 LYS A N 1
ATOM 2842 C CA . LYS A 1 364 ? -2.507 -42.852 22.718 1.00 49.62 364 LYS A CA 1
ATOM 2843 C C . LYS A 1 364 ? -1.078 -43.370 22.598 1.00 49.62 364 LYS A C 1
ATOM 2845 O O . LYS A 1 364 ? -0.640 -43.707 21.505 1.00 49.62 364 LYS A O 1
ATOM 2850 N N . ASN A 1 365 ? -0.386 -43.434 23.730 1.00 40.62 365 ASN A N 1
ATOM 2851 C CA . ASN A 1 365 ? 0.841 -44.203 23.882 1.00 40.62 365 ASN A CA 1
ATOM 2852 C C . ASN A 1 365 ? 0.541 -45.683 23.608 1.00 40.62 365 ASN A C 1
ATOM 2854 O O . ASN A 1 365 ? 0.085 -46.396 24.501 1.00 40.62 365 ASN A O 1
ATOM 2858 N N . GLU A 1 366 ? 0.817 -46.155 22.397 1.00 37.91 366 GLU A N 1
ATOM 2859 C CA . GLU A 1 366 ? 1.126 -47.567 22.174 1.00 37.91 366 GLU A CA 1
ATOM 2860 C C . GLU A 1 366 ? 2.594 -47.775 22.558 1.00 37.91 366 GLU A C 1
ATOM 2862 O O . GLU A 1 366 ? 3.504 -47.738 21.737 1.00 37.91 366 GLU A O 1
ATOM 2867 N N . ILE A 1 367 ? 2.824 -47.930 23.865 1.00 40.12 367 ILE A N 1
ATOM 2868 C CA . ILE A 1 367 ? 3.993 -48.658 24.354 1.00 40.12 367 ILE A CA 1
ATOM 2869 C C . ILE A 1 367 ? 3.572 -50.126 24.321 1.00 40.12 367 ILE A C 1
ATOM 2871 O O . ILE A 1 367 ? 2.992 -50.630 25.284 1.00 40.12 367 ILE A O 1
ATOM 2875 N N . GLU A 1 368 ? 3.820 -50.803 23.202 1.00 36.97 368 GLU A N 1
ATOM 2876 C CA . GLU A 1 368 ? 3.891 -52.259 23.227 1.00 36.97 368 GLU A CA 1
ATOM 2877 C C . GLU A 1 368 ? 5.187 -52.655 23.934 1.00 36.97 368 GLU A C 1
ATOM 2879 O O . GLU A 1 368 ? 6.307 -52.447 23.470 1.00 36.97 368 GLU A O 1
ATOM 2884 N N . ILE A 1 369 ? 4.986 -53.173 25.141 1.00 45.88 369 ILE A N 1
ATOM 2885 C CA . ILE A 1 369 ? 5.943 -53.970 25.886 1.00 45.88 369 ILE A CA 1
ATOM 2886 C C . ILE A 1 369 ? 6.061 -55.298 25.132 1.00 45.88 369 ILE A C 1
ATOM 2888 O O . ILE A 1 369 ? 5.204 -56.163 25.292 1.00 45.88 369 ILE A O 1
ATOM 2892 N N . GLU A 1 370 ? 7.123 -55.490 24.355 1.00 36.53 370 GLU A N 1
ATOM 2893 C CA . GLU A 1 370 ? 7.586 -56.840 24.034 1.00 36.53 370 GLU A CA 1
ATOM 2894 C C . GLU A 1 370 ? 8.678 -57.232 25.028 1.00 36.53 370 GLU A C 1
ATOM 2896 O O . GLU A 1 370 ? 9.846 -56.863 24.917 1.00 36.53 370 GLU A O 1
ATOM 2901 N N . GLY A 1 371 ? 8.251 -57.970 26.050 1.00 40.78 371 GLY A N 1
ATOM 2902 C CA . GLY A 1 371 ? 9.106 -58.886 26.781 1.00 40.78 371 GLY A CA 1
ATOM 2903 C C . GLY A 1 371 ? 8.772 -60.309 26.354 1.00 40.78 371 GLY A C 1
ATOM 2904 O O . GLY A 1 371 ? 7.712 -60.809 26.726 1.00 40.78 371 GLY A O 1
ATOM 2905 N N . CYS A 1 372 ? 9.676 -60.940 25.603 1.00 37.44 372 CYS A N 1
ATOM 2906 C CA . CYS A 1 372 ? 10.172 -62.291 25.870 1.00 37.44 372 CYS A CA 1
ATOM 2907 C C . CYS A 1 372 ? 11.431 -62.571 25.047 1.00 37.44 372 CYS A C 1
ATOM 2909 O O . CYS A 1 372 ? 11.351 -62.485 23.803 1.00 37.44 372 CYS A O 1
#

Secondary structure (DSSP, 8-state):
-HHHHHHH-SS--HHHHHHHHHHHHHTT-HHHHHHHHHH-S---HHHHHHHHHHHHHTT-HHHHHHHHHHHHHTTPPPPHHHHHHHHHHHHHHT-HHHHHHHHHHHHHTT----HHHHHHHHHHHHHTT-HHHHHHHHHH-SS--HHHHHHHHHHHHHTT-HHHHHHHHHHHHHTTPPP-HHHHHHHHHHHHHHT-HHHHHHHHHHHHHTT-PPPPHHHHHHHHHHHHHTT-HHHHHHHHHTS--S-GGGGHHHHHHHHHHHHHTT-HHHHHHHHHHHHHHT---HHHHHHHHHHHHHTT-HHHHHHHHHHHHHTT-PPPPPEEEEEETTEEEEEETT----TTHHHHHHHHHHHHHHHTT-----------

InterPro domains:
  IPR002885 Pentatricopeptide repeat [PF01535] (16-39)
  IPR002885 Pentatricopeptide repeat [PF01535] (219-243)
  IPR002885 Pentatricopeptide repeat [PF13041] (43-91)
  IPR002885 Pentatricopeptide repeat [PF13041] (144-192)
  IPR002885 Pentatricopeptide repeat [PS51375] (13-43)
  IPR002885 Pentatricopeptide repeat [PS51375] (44-78)
  IPR002885 Pentatricopeptide repeat [PS51375] (145-179)
  IPR002885 Pentatricopeptide repeat [TIGR00756] (15-39)
  IPR002885 Pentatricopeptide repeat [TIGR00756] (46-79)
  IPR002885 Pentatricopeptide repeat [TIGR00756] (148-180)
  IPR011990 Tetratricopeptide-like helical domain superfamily [G3DSA:1.25.40.10] (1-104)
  IPR011990 Tetratricopeptide-like helical domain superfamily [G3DSA:1.25.40.10] (119-334)
  IPR046848 E motif [PF20431] (265-327)
  IPR046960 Pentatricopeptide repeat-containing protein At4g14850-like, plant [PTHR47926] (2-352)

Organism: Hevea brasiliensis (NCBI:txid3981)